Protein AF-A0A4Z0WF21-F1 (afdb_monomer_lite)

Radius of gyration: 21.9 Å; chains: 1; bounding box: 65×38×68 Å

Structure (mmCIF, N/CA/C/O backbone):
data_AF-A0A4Z0WF21-F1
#
_entry.id   AF-A0A4Z0WF21-F1
#
loop_
_atom_site.group_PDB
_atom_site.id
_atom_site.type_symbol
_atom_site.label_atom_id
_atom_site.label_alt_id
_atom_site.label_comp_id
_atom_site.label_asym_id
_atom_site.label_entity_id
_atom_site.label_seq_id
_atom_site.pdbx_PDB_ins_code
_atom_site.Cartn_x
_atom_site.Cartn_y
_atom_site.Cartn_z
_atom_site.occupancy
_atom_site.B_iso_or_equiv
_atom_site.auth_seq_id
_atom_site.auth_comp_id
_atom_site.auth_asym_id
_atom_site.auth_atom_id
_atom_site.pdbx_PDB_model_num
ATOM 1 N N . MET A 1 1 ? -37.082 -22.856 -5.741 1.00 43.66 1 MET A N 1
ATOM 2 C CA . MET A 1 1 ? -37.354 -21.851 -6.793 1.00 43.66 1 MET A CA 1
ATOM 3 C C . MET A 1 1 ? -36.026 -21.236 -7.209 1.00 43.66 1 MET A C 1
ATOM 5 O O . MET A 1 1 ? -35.384 -20.605 -6.383 1.00 43.66 1 MET A O 1
ATOM 9 N N . VAL A 1 2 ? -35.557 -21.502 -8.431 1.00 47.78 2 VAL A N 1
ATOM 10 C CA . VAL A 1 2 ? -34.288 -20.955 -8.943 1.00 47.78 2 VAL A CA 1
ATOM 11 C C . VAL A 1 2 ? -34.526 -19.494 -9.316 1.00 47.78 2 VAL A C 1
ATOM 13 O O . VAL A 1 2 ? -35.277 -19.218 -10.251 1.00 47.78 2 VAL A O 1
ATOM 16 N N . SER A 1 3 ? -33.926 -18.564 -8.570 1.00 45.59 3 SER A N 1
ATOM 17 C CA . SER A 1 3 ? -33.956 -17.138 -8.907 1.00 45.59 3 SER A CA 1
ATOM 18 C C . SER A 1 3 ? -33.365 -16.931 -10.310 1.00 45.59 3 SER A C 1
ATOM 20 O O . SER A 1 3 ? -32.250 -17.373 -10.603 1.00 45.59 3 SER A O 1
ATOM 22 N N . LYS A 1 4 ? -34.148 -16.308 -11.202 1.00 55.00 4 LYS A N 1
ATOM 23 C CA . LYS A 1 4 ? -33.769 -15.944 -12.582 1.00 55.00 4 LYS A CA 1
ATOM 24 C C . LYS A 1 4 ? -32.966 -14.641 -12.648 1.00 55.00 4 LYS A C 1
ATOM 26 O O . LYS A 1 4 ? -32.752 -14.124 -13.737 1.00 55.00 4 LYS A O 1
ATOM 31 N N . ASP A 1 5 ? -32.543 -14.112 -11.508 1.00 61.81 5 ASP A N 1
ATOM 32 C CA . ASP A 1 5 ? -31.884 -12.819 -11.450 1.00 61.81 5 ASP A CA 1
ATOM 33 C C . ASP A 1 5 ? -30.376 -12.981 -11.749 1.00 61.81 5 ASP A C 1
ATOM 35 O O . ASP A 1 5 ? -29.665 -13.639 -10.975 1.00 61.81 5 ASP A O 1
ATOM 39 N N . PRO A 1 6 ? -29.858 -12.461 -12.881 1.00 59.91 6 PRO A N 1
ATOM 40 C CA . PRO A 1 6 ? -28.459 -12.639 -13.283 1.00 59.91 6 PRO A CA 1
ATOM 41 C C . PRO A 1 6 ? -27.477 -12.086 -12.242 1.00 59.91 6 PRO A C 1
ATOM 43 O O . PRO A 1 6 ? -26.400 -12.650 -12.046 1.00 59.91 6 PRO A O 1
ATOM 46 N N . ILE A 1 7 ? -27.891 -11.061 -11.494 1.00 57.03 7 ILE A N 1
ATOM 47 C CA . ILE A 1 7 ? -27.127 -10.479 -10.384 1.00 57.03 7 ILE A CA 1
ATOM 48 C C . ILE A 1 7 ? -26.950 -11.502 -9.252 1.00 57.03 7 ILE A C 1
ATOM 50 O O . ILE A 1 7 ? -25.876 -11.611 -8.661 1.00 57.03 7 ILE A O 1
ATOM 54 N N . HIS A 1 8 ? -27.972 -12.315 -8.982 1.00 57.72 8 HIS A N 1
ATOM 55 C CA . HIS A 1 8 ? -27.940 -13.302 -7.907 1.00 57.72 8 HIS A CA 1
ATOM 56 C C . HIS A 1 8 ? -27.064 -14.517 -8.253 1.00 57.72 8 HIS A C 1
ATOM 58 O O . HIS A 1 8 ? -26.455 -15.104 -7.357 1.00 57.72 8 HIS A O 1
ATOM 64 N N . ARG A 1 9 ? -26.950 -14.871 -9.544 1.00 58.34 9 ARG A N 1
ATOM 65 C CA . ARG A 1 9 ? -25.993 -15.885 -10.027 1.00 58.34 9 ARG A CA 1
ATOM 66 C C . ARG A 1 9 ? -24.558 -15.373 -10.015 1.00 58.34 9 ARG A C 1
ATOM 68 O O . ARG A 1 9 ? -23.673 -16.100 -9.578 1.00 58.34 9 ARG A O 1
ATOM 75 N N . PHE A 1 10 ? -24.342 -14.123 -10.423 1.00 58.06 10 PHE A N 1
ATOM 76 C CA . PHE A 1 10 ? -23.021 -13.500 -10.367 1.00 58.06 10 PHE A CA 1
ATOM 77 C C . PHE A 1 10 ? -22.505 -13.427 -8.924 1.00 58.06 10 PHE A C 1
ATOM 79 O O . PHE A 1 10 ? -21.408 -13.895 -8.632 1.00 58.06 10 PHE A O 1
ATOM 86 N N . LEU A 1 11 ? -23.337 -12.965 -7.984 1.00 55.34 11 LEU A N 1
ATOM 87 C CA . LEU A 1 11 ? -22.993 -12.951 -6.560 1.00 55.34 11 LEU A CA 1
ATOM 88 C C . LEU A 1 11 ? -22.769 -14.358 -5.986 1.00 55.34 11 LEU A C 1
ATOM 90 O O . LEU A 1 11 ? -21.956 -14.510 -5.080 1.00 55.34 11 LEU A O 1
ATOM 94 N N . ALA A 1 12 ? -23.435 -15.393 -6.508 1.00 62.81 12 ALA A N 1
ATOM 95 C CA . ALA A 1 12 ? -23.191 -16.775 -6.095 1.00 62.81 12 ALA A CA 1
ATOM 96 C C . ALA A 1 12 ? -21.829 -17.312 -6.576 1.00 62.81 12 ALA A C 1
ATOM 98 O O . ALA A 1 12 ? -21.227 -18.111 -5.864 1.00 62.81 12 ALA A O 1
ATOM 99 N N . SER A 1 13 ? -21.322 -16.846 -7.726 1.00 70.00 13 SER A N 1
ATOM 100 C CA . SER A 1 13 ? -20.013 -17.243 -8.276 1.00 70.00 13 SER A CA 1
ATOM 101 C C . SER A 1 13 ? -18.805 -16.517 -7.674 1.00 70.00 13 SER A C 1
ATOM 103 O O . SER A 1 13 ? -17.672 -16.932 -7.904 1.00 70.00 13 SER A O 1
ATOM 105 N N . VAL A 1 14 ? -19.017 -15.443 -6.906 1.00 77.69 14 VAL A N 1
ATOM 106 C CA . VAL A 1 14 ? -17.923 -14.712 -6.251 1.00 77.69 14 VAL A CA 1
ATOM 107 C C . VAL A 1 14 ? -17.355 -15.557 -5.097 1.00 77.69 14 VAL A C 1
ATOM 109 O O . VAL A 1 14 ? -18.137 -15.999 -4.248 1.00 77.69 14 VAL A O 1
ATOM 112 N N . PRO A 1 15 ? -16.024 -15.765 -5.011 1.00 84.81 15 PRO A N 1
ATOM 113 C CA . PRO A 1 15 ? -15.420 -16.489 -3.893 1.00 84.81 15 PRO A CA 1
ATOM 114 C C . PRO A 1 15 ? -15.751 -15.846 -2.538 1.00 84.81 15 PRO A C 1
ATOM 116 O O . PRO A 1 15 ? -15.838 -14.621 -2.420 1.00 84.81 15 PRO A O 1
ATOM 119 N N . GLU A 1 16 ? -15.919 -16.668 -1.498 1.00 86.00 16 GLU A N 1
ATOM 120 C CA . GLU A 1 16 ? -16.340 -16.202 -0.165 1.00 86.00 16 GLU A CA 1
ATOM 121 C C . GLU A 1 16 ? -15.397 -15.155 0.448 1.00 86.00 16 GLU A C 1
ATOM 123 O O . GLU A 1 16 ? -15.854 -14.259 1.157 1.00 86.00 16 GLU A O 1
ATOM 128 N N . SER A 1 17 ? -14.105 -15.198 0.114 1.00 84.12 17 SER A N 1
ATOM 129 C CA . SER A 1 17 ? -13.130 -14.187 0.534 1.00 84.12 17 SER A CA 1
ATOM 130 C C . SER A 1 17 ? -13.489 -12.780 0.052 1.00 84.12 17 SER A C 1
ATOM 132 O O . SER A 1 17 ? -13.500 -11.831 0.836 1.00 84.12 17 SER A O 1
ATOM 134 N N . TYR A 1 18 ? -13.888 -12.625 -1.212 1.00 84.19 18 TYR A N 1
ATOM 135 C CA . TYR A 1 18 ? -14.310 -11.324 -1.737 1.00 84.19 18 TYR A CA 1
ATOM 136 C C . TYR A 1 18 ? -15.639 -10.873 -1.136 1.00 84.19 18 TYR A C 1
ATOM 138 O O . TYR A 1 18 ? -15.815 -9.686 -0.868 1.00 84.19 18 TYR A O 1
ATOM 146 N N . LYS A 1 19 ? -16.571 -11.796 -0.862 1.00 87.31 19 LYS A N 1
ATOM 147 C CA . LYS A 1 19 ? -17.821 -11.452 -0.163 1.00 87.31 19 LYS A CA 1
ATOM 148 C C . LYS A 1 19 ? -17.540 -10.905 1.237 1.00 87.31 19 LYS A C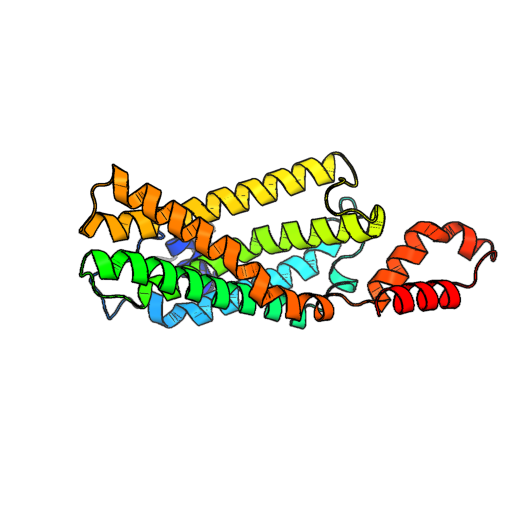 1
ATOM 150 O O . LYS A 1 19 ? -18.151 -9.906 1.624 1.00 87.31 19 LYS A O 1
ATOM 155 N N . ARG A 1 20 ? -16.599 -11.510 1.973 1.00 87.69 20 ARG A N 1
ATOM 156 C CA . ARG A 1 20 ? -16.142 -11.012 3.280 1.00 87.69 20 ARG A CA 1
ATOM 157 C C . ARG A 1 20 ? -15.465 -9.648 3.171 1.00 87.69 20 ARG A C 1
ATOM 159 O O . ARG A 1 20 ? -15.814 -8.755 3.937 1.00 87.69 20 ARG A O 1
ATOM 166 N N . LEU A 1 21 ? -14.601 -9.432 2.177 1.00 87.56 21 LEU A N 1
ATOM 167 C CA . LEU A 1 21 ? -13.983 -8.120 1.934 1.00 87.56 21 LEU A CA 1
ATOM 168 C C . LEU A 1 21 ? -15.011 -7.035 1.585 1.00 87.56 21 LEU A C 1
ATOM 170 O O . LEU A 1 21 ? -14.917 -5.922 2.092 1.00 87.56 21 LEU A O 1
ATOM 174 N N . VAL A 1 22 ? -16.033 -7.347 0.781 1.00 88.88 22 VAL A N 1
ATOM 175 C CA . VAL A 1 22 ? -17.130 -6.409 0.476 1.00 88.88 22 VAL A CA 1
ATOM 176 C C . VAL A 1 22 ? -17.953 -6.098 1.727 1.00 88.88 22 VAL A C 1
ATOM 178 O O . VAL A 1 22 ? -18.333 -4.946 1.946 1.00 88.88 22 VAL A O 1
ATOM 181 N N . ARG A 1 23 ? -18.224 -7.101 2.571 1.00 88.88 23 ARG A N 1
ATOM 182 C CA . ARG A 1 23 ? -18.903 -6.897 3.859 1.00 88.88 23 ARG A CA 1
ATOM 183 C C . ARG A 1 23 ? -18.077 -5.992 4.772 1.00 88.88 23 ARG A C 1
ATOM 185 O O . ARG A 1 23 ? -18.626 -5.039 5.318 1.00 88.88 23 ARG A O 1
ATOM 192 N N . PHE A 1 24 ? -16.774 -6.247 4.867 1.00 89.31 24 PHE A N 1
ATOM 193 C CA . PHE A 1 24 ? -15.834 -5.427 5.623 1.00 89.31 24 PHE A CA 1
ATOM 194 C C . PHE A 1 24 ? -15.779 -3.990 5.093 1.00 89.31 24 PHE A C 1
ATOM 196 O O . PHE A 1 24 ? -15.911 -3.048 5.865 1.00 89.31 24 PHE A O 1
ATOM 203 N N . PHE A 1 25 ? -15.690 -3.807 3.774 1.00 90.94 25 PHE A N 1
ATOM 204 C CA . PHE A 1 25 ? -15.719 -2.486 3.152 1.00 90.94 25 PHE A CA 1
ATOM 205 C C . PHE A 1 25 ? -17.001 -1.716 3.488 1.00 90.94 25 PHE A C 1
ATOM 207 O O . PHE A 1 25 ? -16.949 -0.517 3.735 1.00 90.94 25 PHE A O 1
ATOM 214 N N . ARG A 1 26 ? -18.162 -2.379 3.531 1.00 89.81 26 ARG A N 1
ATOM 215 C CA . ARG A 1 26 ? -19.432 -1.731 3.900 1.00 89.81 26 ARG A CA 1
ATOM 216 C C . ARG A 1 26 ? -19.540 -1.428 5.390 1.00 89.81 26 ARG A C 1
ATOM 218 O O . ARG A 1 26 ? -20.217 -0.474 5.761 1.00 89.81 26 ARG A O 1
ATOM 225 N N . ASN A 1 27 ? -18.928 -2.251 6.232 1.00 88.56 27 ASN A N 1
ATOM 226 C CA . ASN A 1 27 ? -19.044 -2.150 7.677 1.00 88.56 27 ASN A CA 1
ATOM 227 C C . ASN A 1 27 ? -17.723 -2.538 8.371 1.00 88.56 27 ASN A C 1
ATOM 229 O O . ASN A 1 27 ? -17.597 -3.663 8.856 1.00 88.56 27 ASN A O 1
ATOM 233 N N . PRO A 1 28 ? -16.741 -1.622 8.445 1.00 88.06 28 PRO A N 1
ATOM 234 C CA . PRO A 1 28 ? -15.394 -1.948 8.913 1.00 88.06 28 PRO A CA 1
ATOM 235 C C . PRO A 1 28 ? -15.251 -1.924 10.445 1.00 88.06 28 PRO A C 1
ATOM 237 O O . PRO A 1 28 ? -14.139 -1.804 10.950 1.00 88.06 28 PRO A O 1
ATOM 240 N N . TYR A 1 29 ? -16.344 -1.961 11.215 1.00 85.62 29 TYR A N 1
ATOM 241 C CA . TYR A 1 29 ? -16.286 -1.782 12.669 1.00 85.62 29 TYR A CA 1
ATOM 242 C C . TYR A 1 29 ? -15.743 -3.009 13.410 1.00 85.62 29 TYR A C 1
ATOM 244 O O . TYR A 1 29 ? -16.079 -4.146 13.102 1.00 85.62 29 TYR A O 1
ATOM 252 N N . LEU A 1 30 ? -14.973 -2.744 14.468 1.00 79.38 30 LEU A N 1
ATOM 253 C CA . LEU A 1 30 ? -14.494 -3.754 15.409 1.00 79.38 30 LEU A CA 1
ATOM 254 C C . LEU A 1 30 ? -15.647 -4.255 16.292 1.00 79.38 30 LEU A C 1
ATOM 256 O O . LEU A 1 30 ? -16.260 -3.469 17.021 1.00 79.38 30 LEU A O 1
ATOM 260 N N . HIS A 1 31 ? -15.914 -5.560 16.265 1.00 68.69 31 HIS A N 1
ATOM 261 C CA . HIS A 1 31 ? -16.853 -6.206 17.177 1.00 68.69 31 HIS A CA 1
ATOM 262 C C . HIS A 1 31 ? -16.129 -6.590 18.478 1.00 68.69 31 HIS A C 1
ATOM 264 O O . HIS A 1 31 ? -15.296 -7.488 18.514 1.00 68.69 31 HIS A O 1
ATOM 270 N N . LEU A 1 32 ? -16.420 -5.850 19.553 1.00 58.16 32 LEU A N 1
ATOM 271 C CA . LEU A 1 32 ? -15.755 -5.951 20.861 1.00 58.16 32 LEU A CA 1
ATOM 272 C C . LEU A 1 32 ? -16.096 -7.229 21.652 1.00 58.16 32 LEU A C 1
ATOM 274 O O . LEU A 1 32 ? -15.357 -7.583 22.567 1.00 58.16 32 LEU A O 1
ATOM 278 N N . GLU A 1 33 ? -17.207 -7.899 21.333 1.00 50.97 33 GLU A N 1
ATOM 279 C CA . GLU A 1 33 ? -17.817 -8.908 22.215 1.00 50.97 33 GLU A CA 1
ATOM 280 C C . GLU A 1 33 ? -17.656 -10.367 21.771 1.00 50.97 33 GLU A C 1
ATOM 282 O O . GLU A 1 33 ? -17.905 -11.260 22.576 1.00 50.97 33 GLU A O 1
ATOM 287 N N . SER A 1 34 ? -17.196 -10.661 20.552 1.00 45.59 34 SER A N 1
ATOM 288 C CA . SER A 1 34 ? -17.019 -12.052 20.124 1.00 45.59 34 SER A CA 1
ATOM 289 C C . SER A 1 34 ? -15.543 -12.404 19.993 1.00 45.59 34 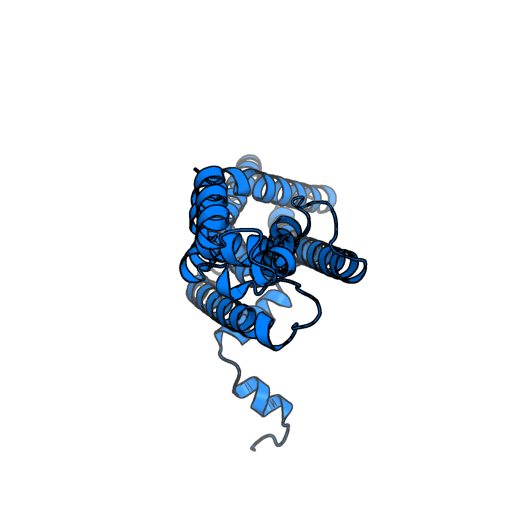SER A C 1
ATOM 291 O O . SER A 1 34 ? -14.915 -12.162 18.966 1.00 45.59 34 SER A O 1
ATOM 293 N N . SER A 1 35 ? -15.006 -13.094 21.001 1.00 44.44 35 SER A N 1
ATOM 294 C CA . SER A 1 35 ? -13.793 -13.913 20.840 1.00 44.44 35 SER A CA 1
ATOM 295 C C . SER A 1 35 ? -13.930 -14.961 19.722 1.00 44.44 35 SER A C 1
ATOM 297 O O . SER A 1 35 ? -12.930 -15.525 19.300 1.00 44.44 35 SER A O 1
ATOM 299 N N . ASN A 1 36 ? -15.160 -15.187 19.242 1.00 49.44 36 ASN A N 1
ATOM 300 C CA . ASN A 1 36 ? -15.533 -16.052 18.129 1.00 49.44 36 ASN A CA 1
ATOM 301 C C . ASN A 1 36 ? -16.060 -15.236 16.934 1.00 49.44 36 ASN A C 1
ATOM 303 O O . ASN A 1 36 ? -17.087 -15.604 16.373 1.00 49.44 36 ASN A O 1
ATOM 307 N N . ASP A 1 37 ? -15.448 -14.100 16.583 1.00 60.09 37 ASP A N 1
ATOM 308 C CA . ASP A 1 37 ? -15.761 -13.472 15.293 1.00 60.09 37 ASP A CA 1
ATOM 309 C C . ASP A 1 37 ? -15.209 -14.387 14.183 1.00 60.09 37 ASP A C 1
ATOM 311 O O . ASP A 1 37 ? -13.984 -14.456 14.021 1.00 60.09 37 ASP A O 1
ATOM 315 N N . PRO A 1 38 ? -16.061 -15.124 13.441 1.00 59.56 38 PRO A N 1
ATOM 316 C CA . PRO A 1 38 ? -15.588 -16.046 12.414 1.00 59.56 38 PRO A CA 1
ATOM 317 C C . PRO A 1 38 ? -14.818 -15.295 11.328 1.00 59.56 38 PRO A C 1
ATOM 319 O O . PRO A 1 38 ? -13.921 -15.857 10.710 1.00 59.56 38 PRO A O 1
ATOM 322 N N . ASP A 1 39 ? -15.092 -14.002 11.127 1.00 64.06 39 ASP A N 1
ATOM 323 C CA . ASP A 1 39 ? -14.396 -13.213 10.123 1.00 64.06 39 ASP A CA 1
ATOM 324 C C . ASP A 1 39 ? -12.936 -12.923 10.537 1.00 64.06 39 ASP A C 1
ATOM 326 O O . ASP A 1 39 ? -12.153 -12.506 9.683 1.00 64.06 39 ASP A O 1
ATOM 330 N N . LEU A 1 40 ? -12.535 -13.121 11.802 1.00 66.50 40 LEU A N 1
ATOM 331 C CA . LEU A 1 40 ? -11.138 -12.996 12.249 1.00 66.50 40 LEU A CA 1
ATOM 332 C C . LEU A 1 40 ? -10.284 -14.206 11.829 1.00 66.50 40 LEU A C 1
ATOM 334 O O . LEU A 1 40 ? -9.103 -14.051 11.529 1.00 66.50 40 LEU A O 1
ATOM 338 N N . GLU A 1 41 ? -10.893 -15.392 11.761 1.00 71.94 41 GLU A N 1
ATOM 339 C CA . GLU A 1 41 ? -10.232 -16.653 11.399 1.00 71.94 41 GLU A CA 1
ATOM 340 C C . GLU A 1 41 ? -9.752 -16.648 9.937 1.00 71.94 41 GLU A C 1
ATOM 342 O O . GLU A 1 41 ? -8.680 -17.159 9.616 1.00 71.94 41 GLU A O 1
ATOM 347 N N . TYR A 1 42 ? -10.499 -15.981 9.052 1.00 82.62 42 TYR A N 1
ATOM 348 C CA . TYR A 1 42 ? -10.211 -15.935 7.615 1.00 82.62 42 TYR A CA 1
ATOM 349 C C . TYR A 1 42 ? -9.420 -14.696 7.166 1.00 82.62 42 TYR A C 1
ATOM 351 O O . TYR A 1 42 ? -9.191 -14.540 5.968 1.00 82.62 42 TYR A O 1
ATOM 359 N N . VAL A 1 43 ? -8.955 -13.834 8.083 1.00 86.00 43 VAL A N 1
ATOM 360 C CA . VAL A 1 43 ? -8.249 -12.575 7.746 1.00 86.00 43 VAL A CA 1
ATOM 361 C C . VAL A 1 43 ? -7.075 -12.811 6.793 1.00 86.00 43 VAL A C 1
ATOM 363 O O . VAL A 1 43 ? -6.931 -12.102 5.799 1.00 86.00 43 VAL A O 1
ATOM 366 N N . LEU A 1 44 ? -6.241 -13.811 7.088 1.00 87.06 44 LEU A N 1
ATOM 367 C CA . LEU A 1 44 ? -5.055 -14.111 6.284 1.00 87.06 44 LEU A CA 1
ATOM 368 C C . LEU A 1 44 ? -5.430 -14.659 4.904 1.00 87.06 44 LEU A C 1
ATOM 370 O O . LEU A 1 44 ? -4.820 -14.281 3.909 1.00 87.06 44 LEU A O 1
ATOM 374 N N . LEU A 1 45 ? -6.459 -15.505 4.831 1.00 88.06 45 LEU A N 1
ATOM 375 C CA . LEU A 1 45 ? -6.952 -16.055 3.567 1.00 88.06 45 LEU A CA 1
ATOM 376 C C . LEU A 1 45 ? -7.559 -14.961 2.682 1.00 88.06 45 LEU A C 1
ATOM 378 O O . LEU A 1 45 ? -7.298 -14.927 1.481 1.00 88.06 45 LEU A O 1
ATOM 382 N N . ASP A 1 46 ? -8.319 -14.042 3.275 1.00 89.25 46 ASP A N 1
ATOM 383 C CA . ASP A 1 46 ? -8.903 -12.900 2.570 1.00 89.25 46 ASP A CA 1
ATOM 384 C C . ASP A 1 46 ? -7.815 -11.954 2.057 1.00 89.25 46 ASP A C 1
ATOM 386 O O . ASP A 1 46 ? -7.881 -11.486 0.921 1.00 89.25 46 ASP A O 1
ATOM 390 N N . TYR A 1 47 ? -6.776 -11.731 2.863 1.00 92.00 47 TYR A N 1
ATOM 391 C CA . TYR A 1 47 ? -5.616 -10.940 2.475 1.00 92.00 47 TYR A CA 1
ATOM 392 C C . TYR A 1 47 ? -4.832 -11.575 1.316 1.00 92.00 47 TYR A C 1
ATOM 394 O O . TYR A 1 47 ? -4.538 -10.897 0.334 1.00 92.00 47 TYR A O 1
ATOM 402 N N . ILE A 1 48 ? -4.550 -12.881 1.377 1.00 91.62 48 ILE A N 1
ATOM 403 C CA . ILE A 1 48 ? -3.868 -13.609 0.293 1.00 91.62 48 ILE A CA 1
ATOM 404 C C . ILE A 1 48 ? -4.703 -13.569 -0.993 1.00 91.62 48 ILE A C 1
ATOM 406 O O . ILE A 1 48 ? -4.160 -13.317 -2.067 1.00 91.62 48 ILE A O 1
ATOM 410 N N . ALA A 1 49 ? -6.023 -13.759 -0.902 1.00 89.50 49 ALA A N 1
ATOM 411 C CA . ALA A 1 49 ? -6.914 -13.661 -2.057 1.00 89.50 49 ALA A CA 1
ATOM 412 C C . ALA A 1 49 ? -6.924 -12.248 -2.671 1.00 89.50 49 ALA A C 1
ATOM 414 O O . ALA A 1 49 ? -6.964 -12.103 -3.896 1.00 89.50 49 ALA A O 1
ATOM 415 N N . ALA A 1 50 ? -6.856 -11.206 -1.836 1.00 92.00 50 ALA A N 1
ATOM 416 C CA . ALA A 1 50 ? -6.736 -9.826 -2.293 1.00 92.00 50 ALA A CA 1
ATOM 417 C C . ALA A 1 50 ? -5.386 -9.558 -2.974 1.00 92.00 50 ALA A C 1
ATOM 419 O O . ALA A 1 50 ? -5.364 -8.963 -4.049 1.00 92.00 50 ALA A O 1
ATOM 420 N N . LEU A 1 51 ? -4.274 -10.045 -2.410 1.00 91.94 51 LEU A N 1
ATOM 421 C CA . LEU A 1 51 ? -2.951 -9.946 -3.032 1.00 91.94 51 LEU A CA 1
ATOM 422 C C . LEU A 1 51 ? -2.885 -10.682 -4.373 1.00 91.94 51 LEU A C 1
ATOM 424 O O . LEU A 1 51 ? -2.350 -10.140 -5.335 1.00 91.94 51 LEU A O 1
ATOM 428 N N . ALA A 1 52 ? -3.460 -11.882 -4.463 1.00 89.56 52 ALA A N 1
ATOM 429 C CA . ALA A 1 52 ? -3.515 -12.640 -5.709 1.00 89.56 52 ALA A CA 1
ATOM 430 C C . ALA A 1 52 ? -4.327 -11.900 -6.785 1.00 89.56 52 ALA A C 1
ATOM 432 O O . ALA A 1 52 ? -3.885 -11.793 -7.929 1.00 89.56 52 ALA A O 1
ATOM 433 N N . ALA A 1 53 ? -5.480 -11.329 -6.413 1.00 89.19 53 ALA A N 1
ATOM 434 C CA . ALA A 1 53 ? -6.262 -10.486 -7.317 1.00 89.19 53 ALA A CA 1
ATOM 435 C C . ALA A 1 53 ? -5.500 -9.232 -7.748 1.00 89.19 53 ALA A C 1
ATOM 437 O O . ALA A 1 53 ? -5.569 -8.858 -8.915 1.00 89.19 53 ALA A O 1
ATOM 438 N N . LEU A 1 54 ? -4.767 -8.597 -6.833 1.00 90.19 54 LEU A N 1
ATOM 439 C CA . LEU A 1 54 ? -3.951 -7.430 -7.144 1.00 90.19 54 LEU A CA 1
ATOM 440 C C . LEU A 1 54 ? -2.817 -7.783 -8.110 1.00 90.19 54 LEU A C 1
ATOM 442 O O . LEU A 1 54 ? -2.638 -7.084 -9.100 1.00 90.19 54 LEU A O 1
ATOM 446 N N . GLY A 1 55 ? -2.096 -8.881 -7.874 1.00 85.81 55 GLY A N 1
ATOM 447 C CA . GLY A 1 55 ? -1.053 -9.361 -8.782 1.00 85.81 55 GLY A CA 1
ATOM 448 C C . GLY A 1 55 ? -1.600 -9.652 -10.181 1.00 85.81 55 GLY A C 1
ATOM 449 O O . GLY A 1 55 ? -1.031 -9.198 -11.172 1.00 85.81 55 GLY A O 1
ATOM 450 N N . ALA A 1 56 ? -2.756 -10.320 -10.266 1.00 85.62 56 ALA A N 1
ATOM 451 C CA . ALA A 1 56 ? -3.445 -10.547 -11.535 1.00 85.62 56 ALA A CA 1
ATOM 452 C C . ALA A 1 56 ? -3.871 -9.229 -12.204 1.00 85.62 56 ALA A C 1
ATOM 454 O O . ALA A 1 56 ? -3.664 -9.054 -13.402 1.00 85.62 56 ALA A O 1
ATOM 455 N N . ALA A 1 57 ? -4.412 -8.278 -11.437 1.00 84.50 57 ALA A N 1
ATOM 456 C CA . ALA A 1 57 ? -4.803 -6.972 -11.950 1.00 84.50 57 ALA A CA 1
ATOM 457 C C . ALA A 1 57 ? -3.596 -6.215 -12.519 1.00 84.50 57 ALA A C 1
ATOM 459 O O . ALA A 1 57 ? -3.666 -5.741 -13.649 1.00 84.50 57 ALA A O 1
ATOM 460 N N . ILE A 1 58 ? -2.470 -6.166 -11.800 1.00 82.56 58 ILE A N 1
ATOM 461 C CA . ILE A 1 58 ? -1.255 -5.491 -12.271 1.00 82.56 58 ILE A CA 1
ATOM 462 C C . ILE A 1 58 ? -0.708 -6.159 -13.533 1.00 82.56 58 ILE A C 1
ATOM 464 O O . ILE A 1 58 ? -0.386 -5.455 -14.485 1.00 82.56 58 ILE A O 1
ATOM 468 N N . ALA A 1 59 ? -0.686 -7.493 -13.595 1.00 76.56 59 ALA A N 1
ATOM 469 C CA . ALA A 1 59 ? -0.294 -8.209 -14.810 1.00 76.56 59 ALA A CA 1
ATOM 470 C C . ALA A 1 59 ? -1.169 -7.830 -16.022 1.00 76.56 59 ALA A C 1
ATOM 472 O O . ALA A 1 59 ? -0.692 -7.814 -17.153 1.00 76.56 59 ALA A O 1
ATOM 473 N N . THR A 1 60 ? -2.436 -7.469 -15.793 1.00 72.50 60 THR A N 1
ATOM 474 C CA . THR A 1 60 ? -3.336 -6.988 -16.851 1.00 72.50 60 THR A CA 1
ATOM 475 C C . THR A 1 60 ? -3.245 -5.481 -17.125 1.00 72.50 60 THR A C 1
ATOM 477 O O . THR A 1 60 ? -3.659 -5.055 -18.202 1.00 72.50 60 THR A O 1
ATOM 480 N N . ILE A 1 61 ? -2.678 -4.657 -16.230 1.00 69.50 61 ILE A N 1
ATOM 481 C CA . ILE A 1 61 ? -2.569 -3.195 -16.423 1.00 69.50 61 ILE A CA 1
ATOM 482 C C . ILE A 1 61 ? -1.814 -2.867 -17.717 1.00 69.50 61 ILE A C 1
ATOM 484 O O . ILE A 1 61 ? -2.290 -2.031 -18.484 1.00 69.50 61 ILE A O 1
ATOM 488 N N . GLY A 1 62 ? -0.726 -3.588 -18.017 1.00 57.41 62 GLY A N 1
ATOM 489 C CA . GLY A 1 62 ? 0.025 -3.424 -19.270 1.00 57.41 62 GLY A CA 1
ATOM 490 C C . GLY A 1 62 ? -0.809 -3.681 -20.536 1.00 57.41 62 GLY A C 1
ATOM 491 O O . GLY A 1 62 ? -0.526 -3.125 -21.590 1.00 57.41 62 GLY A O 1
ATOM 492 N N . THR A 1 63 ? -1.892 -4.461 -20.430 1.00 62.91 63 THR A N 1
ATOM 493 C CA . THR A 1 63 ? -2.792 -4.767 -21.558 1.00 62.91 63 THR A CA 1
ATOM 494 C C . THR A 1 63 ? -3.961 -3.788 -21.705 1.00 62.91 63 THR A C 1
ATOM 496 O O . THR A 1 63 ? -4.453 -3.598 -22.814 1.00 62.91 63 THR A O 1
ATOM 499 N N . PHE A 1 64 ? -4.405 -3.148 -20.615 1.00 56.06 64 PHE A N 1
ATOM 500 C CA . PHE A 1 64 ? -5.579 -2.260 -20.613 1.00 56.06 64 PHE A CA 1
ATOM 501 C C . PHE A 1 64 ? -5.238 -0.763 -20.638 1.00 56.06 64 PHE A C 1
ATOM 503 O O . PHE A 1 64 ? -6.107 0.043 -20.969 1.00 56.06 64 PHE A O 1
ATOM 510 N N . LEU A 1 65 ? -3.997 -0.377 -20.319 1.00 56.12 65 LEU A N 1
ATOM 511 C CA . LEU A 1 65 ? -3.533 1.018 -20.292 1.00 56.12 65 LEU A CA 1
ATOM 512 C C . LEU A 1 65 ? -2.369 1.330 -21.268 1.00 56.12 65 LEU A C 1
ATOM 514 O O . LEU A 1 65 ? -1.483 2.101 -20.897 1.00 56.12 65 LEU A O 1
ATOM 518 N N . PRO A 1 66 ? -2.355 0.836 -22.527 1.00 51.41 66 PRO A N 1
ATOM 519 C CA . PRO A 1 66 ? -1.227 1.036 -23.451 1.00 51.41 66 PRO A CA 1
ATOM 520 C C . PRO A 1 66 ? -1.015 2.490 -23.932 1.00 51.41 66 PRO A C 1
ATOM 522 O O . PRO A 1 66 ? -0.196 2.725 -24.811 1.00 51.41 66 PRO A O 1
ATOM 525 N N . GLY A 1 67 ? -1.744 3.475 -23.394 1.00 55.22 67 GLY A N 1
ATOM 526 C CA . GLY A 1 67 ? -1.598 4.896 -23.741 1.00 55.22 67 GLY A CA 1
ATOM 527 C C . GLY A 1 67 ? -1.438 5.846 -22.551 1.00 55.22 67 GLY A C 1
ATOM 528 O O . GLY A 1 67 ? -1.414 7.054 -22.757 1.00 55.22 67 GLY A O 1
ATOM 529 N N . TYR A 1 68 ? -1.374 5.327 -21.320 1.00 61.78 68 TYR A N 1
ATOM 530 C CA . TYR A 1 68 ? -1.221 6.144 -20.105 1.00 61.78 68 TYR A CA 1
ATOM 531 C C . TYR A 1 68 ? 0.117 5.945 -19.398 1.00 61.78 68 TYR A C 1
ATOM 533 O O . TYR A 1 68 ? 0.540 6.828 -18.656 1.00 61.78 68 TYR A O 1
ATOM 541 N N . LEU A 1 69 ? 0.761 4.797 -19.607 1.00 64.56 69 LEU A N 1
ATOM 542 C CA . LEU A 1 69 ? 2.109 4.523 -19.132 1.00 64.56 69 LEU A CA 1
ATOM 543 C C . LEU A 1 69 ? 3.018 4.445 -20.353 1.00 64.56 69 LEU A C 1
ATOM 545 O O . LEU A 1 69 ? 2.709 3.735 -21.308 1.00 64.56 69 LEU A O 1
ATOM 549 N N . GLU A 1 70 ? 4.112 5.199 -20.322 1.00 68.44 70 GLU A N 1
ATOM 550 C CA . GLU A 1 70 ? 5.128 5.168 -21.383 1.00 68.44 70 GLU A CA 1
ATOM 551 C C . GLU A 1 70 ? 6.043 3.946 -21.239 1.00 68.44 70 GLU A C 1
ATOM 553 O O . GLU A 1 70 ? 6.709 3.537 -22.188 1.00 68.44 70 GLU A O 1
ATOM 558 N N . ILE A 1 71 ? 6.032 3.340 -20.050 1.00 70.06 71 ILE A N 1
ATOM 559 C CA . ILE A 1 71 ? 6.769 2.132 -19.695 1.00 70.06 71 ILE A CA 1
ATOM 560 C C . ILE A 1 71 ? 5.827 0.954 -19.456 1.00 70.06 71 ILE A C 1
ATOM 562 O O . ILE A 1 71 ? 4.691 1.140 -19.021 1.00 70.06 71 ILE A O 1
ATOM 566 N N . ASP A 1 72 ? 6.318 -0.271 -19.671 1.00 74.25 72 ASP A N 1
ATOM 567 C CA . ASP A 1 72 ? 5.617 -1.476 -19.215 1.00 74.25 72 ASP A CA 1
ATOM 568 C C . ASP A 1 72 ? 6.005 -1.779 -17.756 1.00 74.25 72 ASP A C 1
ATOM 570 O O . ASP A 1 72 ? 7.078 -2.353 -17.517 1.00 74.25 72 ASP A O 1
ATOM 574 N N . PRO A 1 73 ? 5.149 -1.443 -16.769 1.00 68.81 73 PRO A N 1
ATOM 575 C CA . PRO A 1 73 ? 5.469 -1.633 -15.360 1.00 68.81 73 PRO A CA 1
ATOM 576 C C . PRO A 1 73 ? 5.605 -3.112 -14.989 1.00 68.81 73 PRO A C 1
ATOM 578 O O . PRO A 1 73 ? 6.295 -3.429 -14.023 1.00 68.81 73 PRO A O 1
ATOM 581 N N . VAL A 1 74 ? 4.979 -4.028 -15.739 1.00 75.44 74 VAL A N 1
ATOM 582 C CA . VAL A 1 74 ? 5.018 -5.466 -15.439 1.00 75.44 74 VAL A CA 1
ATOM 583 C C . VAL A 1 74 ? 6.413 -6.031 -15.677 1.00 75.44 74 VAL A C 1
ATOM 585 O O . VAL A 1 74 ? 6.881 -6.843 -14.888 1.00 75.44 74 VAL A O 1
ATOM 588 N N . SER A 1 75 ? 7.099 -5.569 -16.721 1.00 77.00 75 SER A N 1
ATOM 589 C CA . SER A 1 75 ? 8.468 -6.003 -17.024 1.00 77.00 75 SER A CA 1
ATOM 590 C C . SER A 1 75 ? 9.533 -5.446 -16.067 1.00 77.00 75 SER A C 1
ATOM 592 O O . SER A 1 75 ? 10.579 -6.066 -15.893 1.00 77.00 75 SER A O 1
ATOM 594 N N . ILE A 1 76 ? 9.271 -4.299 -15.429 1.00 82.12 76 ILE A N 1
ATOM 595 C CA . ILE A 1 76 ? 10.184 -3.662 -14.466 1.00 82.12 76 ILE A CA 1
ATOM 596 C C . ILE A 1 76 ? 10.016 -4.253 -13.061 1.00 82.12 76 ILE A C 1
ATOM 598 O O . ILE A 1 76 ? 10.962 -4.287 -12.270 1.00 82.12 76 ILE A O 1
ATOM 602 N N . LEU A 1 77 ? 8.807 -4.703 -12.731 1.00 84.88 77 LEU A N 1
ATOM 603 C CA . LEU A 1 77 ? 8.470 -5.206 -11.409 1.00 84.88 77 LEU A CA 1
ATOM 604 C C . LEU A 1 77 ? 8.750 -6.699 -11.280 1.00 84.88 77 LEU A C 1
ATOM 606 O O . LEU A 1 77 ? 8.124 -7.534 -11.931 1.00 84.88 77 LEU A O 1
ATOM 610 N N . ARG A 1 78 ? 9.589 -7.054 -10.307 1.00 88.06 78 ARG A N 1
ATOM 611 C CA . ARG A 1 78 ? 9.639 -8.422 -9.785 1.00 88.06 78 ARG A CA 1
ATOM 612 C C . ARG A 1 78 ? 8.396 -8.655 -8.935 1.00 88.06 78 ARG A C 1
ATOM 614 O O . ARG A 1 78 ? 8.345 -8.259 -7.771 1.00 88.06 78 ARG A O 1
ATOM 621 N N . MET A 1 79 ? 7.350 -9.210 -9.552 1.00 85.38 79 MET A N 1
ATOM 622 C CA . MET A 1 79 ? 6.010 -9.309 -8.952 1.00 85.38 79 MET A CA 1
ATOM 623 C C . MET A 1 79 ? 5.993 -10.055 -7.618 1.00 85.38 79 MET A C 1
ATOM 625 O O . MET A 1 79 ? 5.286 -9.655 -6.699 1.00 85.38 79 MET A O 1
ATOM 629 N N . ASP A 1 80 ? 6.786 -11.110 -7.486 1.00 86.88 80 ASP A N 1
ATOM 630 C CA . ASP A 1 80 ? 6.979 -11.850 -6.241 1.00 86.88 80 ASP A CA 1
ATOM 631 C C . ASP A 1 80 ? 7.522 -10.946 -5.124 1.00 86.88 80 ASP A C 1
ATOM 633 O O . ASP A 1 80 ? 6.920 -10.849 -4.052 1.00 86.88 80 ASP A O 1
ATOM 637 N N . MET A 1 81 ? 8.599 -10.209 -5.399 1.00 88.12 81 MET A N 1
ATOM 638 C CA . MET A 1 81 ? 9.196 -9.267 -4.451 1.00 88.12 81 MET A CA 1
ATOM 639 C C . MET A 1 81 ? 8.259 -8.098 -4.143 1.00 88.12 81 MET A C 1
ATOM 641 O O . MET A 1 81 ? 8.196 -7.641 -3.002 1.00 88.12 81 MET A O 1
ATOM 645 N N . PHE A 1 82 ? 7.484 -7.637 -5.127 1.00 88.25 82 PHE A N 1
ATOM 646 C CA . PHE A 1 82 ? 6.489 -6.589 -4.927 1.00 88.25 82 PHE A CA 1
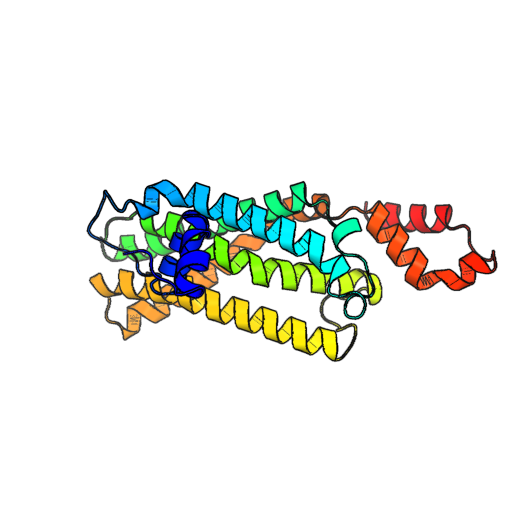ATOM 647 C C . PHE A 1 82 ? 5.371 -7.035 -3.974 1.00 88.25 82 PHE A C 1
ATOM 649 O O . PHE A 1 82 ? 5.026 -6.312 -3.039 1.00 88.25 82 PHE A O 1
ATOM 656 N N . LEU A 1 83 ? 4.842 -8.252 -4.142 1.00 89.81 83 LEU A N 1
ATOM 657 C CA . LEU A 1 83 ? 3.840 -8.813 -3.231 1.00 89.81 83 LEU A CA 1
ATOM 658 C C . LEU A 1 83 ? 4.406 -9.028 -1.818 1.00 89.81 83 LEU A C 1
ATOM 660 O O . LEU A 1 83 ? 3.708 -8.780 -0.828 1.00 89.81 83 LEU A O 1
ATOM 664 N N . VAL A 1 84 ? 5.679 -9.423 -1.702 1.00 89.38 84 VAL A N 1
ATOM 665 C CA . VAL A 1 84 ? 6.382 -9.495 -0.411 1.00 89.38 84 VAL A CA 1
ATOM 666 C C . VAL A 1 84 ? 6.495 -8.107 0.222 1.00 89.38 84 VAL A C 1
ATOM 668 O O . VAL A 1 84 ? 6.163 -7.961 1.396 1.00 89.38 84 VAL A O 1
ATOM 671 N N . LEU A 1 85 ? 6.870 -7.072 -0.536 1.00 89.19 85 LEU A N 1
ATOM 672 C CA . LEU A 1 85 ? 6.932 -5.693 -0.042 1.00 89.19 85 LEU A CA 1
ATOM 673 C C . LEU A 1 85 ? 5.566 -5.213 0.474 1.00 89.19 85 LEU A C 1
ATOM 675 O O . LEU A 1 85 ? 5.486 -4.627 1.555 1.00 89.19 85 LEU A O 1
ATOM 679 N N . LEU A 1 86 ? 4.479 -5.482 -0.258 1.00 90.69 86 LEU A N 1
ATOM 680 C CA . LEU A 1 86 ? 3.118 -5.161 0.190 1.00 90.69 86 LEU A CA 1
ATOM 681 C C . LEU A 1 86 ? 2.745 -5.914 1.476 1.00 90.69 86 LEU A C 1
ATOM 683 O O . LEU A 1 86 ? 2.111 -5.339 2.366 1.00 90.69 86 LEU A O 1
ATOM 687 N N . THR A 1 87 ? 3.188 -7.166 1.609 1.00 91.31 87 THR A N 1
ATOM 688 C CA . THR A 1 87 ? 2.998 -7.981 2.819 1.00 91.31 87 THR A CA 1
ATOM 689 C C . THR A 1 87 ? 3.756 -7.408 4.010 1.00 91.31 87 THR A C 1
ATOM 691 O O . THR A 1 87 ? 3.158 -7.198 5.066 1.00 91.31 87 THR A O 1
ATOM 694 N N . VAL A 1 88 ? 5.038 -7.079 3.841 1.00 89.38 88 VAL A N 1
ATOM 695 C CA . VAL A 1 88 ? 5.864 -6.456 4.886 1.00 89.38 88 VAL A CA 1
ATOM 696 C C . VAL A 1 88 ? 5.254 -5.127 5.324 1.00 89.38 88 VAL A C 1
ATOM 698 O O . VAL A 1 88 ? 5.073 -4.916 6.519 1.00 89.38 88 VAL A O 1
ATOM 701 N N . ASN A 1 89 ? 4.846 -4.274 4.379 1.00 89.12 89 ASN A N 1
ATOM 702 C CA . ASN A 1 89 ? 4.145 -3.021 4.675 1.00 89.12 89 ASN A CA 1
ATOM 703 C C . ASN A 1 89 ? 2.859 -3.248 5.477 1.00 89.12 89 ASN A C 1
ATOM 705 O O . ASN A 1 89 ? 2.590 -2.546 6.448 1.00 89.12 89 ASN A O 1
ATOM 709 N N . THR A 1 90 ? 2.069 -4.251 5.094 1.00 92.50 90 THR A N 1
ATOM 710 C CA . THR A 1 90 ? 0.807 -4.570 5.769 1.00 92.50 90 THR A CA 1
ATOM 711 C C . THR A 1 90 ? 1.039 -5.021 7.209 1.00 92.50 90 THR A C 1
ATOM 713 O O . THR A 1 90 ? 0.360 -4.554 8.129 1.00 92.50 90 THR A O 1
ATOM 716 N N . VAL A 1 91 ? 1.997 -5.926 7.421 1.00 91.75 91 VAL A N 1
ATOM 717 C CA . VAL A 1 91 ? 2.329 -6.448 8.752 1.00 91.75 91 VAL A CA 1
ATOM 718 C C . VAL A 1 91 ? 2.921 -5.344 9.622 1.00 91.75 91 VAL A C 1
ATOM 720 O O . VAL A 1 91 ? 2.433 -5.135 10.731 1.00 91.75 91 VAL A O 1
ATOM 723 N N . SER A 1 92 ? 3.898 -4.591 9.115 1.00 90.56 92 SER A N 1
ATOM 724 C CA . SER A 1 92 ? 4.518 -3.472 9.831 1.00 90.56 92 SER A CA 1
ATOM 725 C C . SER A 1 92 ? 3.492 -2.421 10.234 1.00 90.56 92 SER A C 1
ATOM 727 O O . SER A 1 92 ? 3.403 -2.077 11.413 1.00 90.56 92 SER A O 1
ATOM 729 N N . PHE A 1 93 ? 2.635 -1.987 9.304 1.00 92.31 93 PHE A N 1
ATOM 730 C CA . PHE A 1 93 ? 1.539 -1.076 9.618 1.00 92.31 93 PHE A CA 1
ATOM 731 C C . PHE A 1 93 ? 0.619 -1.636 10.708 1.00 92.31 93 PHE A C 1
ATOM 733 O O . PHE A 1 93 ? 0.277 -0.923 11.648 1.00 92.31 93 PHE A O 1
ATOM 740 N N . SER A 1 94 ? 0.228 -2.909 10.610 1.00 92.62 94 SER A N 1
ATOM 741 C CA . SER A 1 94 ? -0.684 -3.541 11.570 1.00 92.62 94 SER A CA 1
ATOM 742 C C . SER A 1 94 ? -0.072 -3.641 12.970 1.00 92.62 94 SER A C 1
ATOM 744 O O . SER A 1 94 ? -0.769 -3.420 13.962 1.00 92.62 94 SER A O 1
ATOM 746 N N . ILE A 1 95 ? 1.234 -3.918 13.064 1.00 92.12 95 ILE A N 1
ATOM 747 C CA . ILE A 1 95 ? 1.989 -3.894 14.325 1.00 92.12 95 ILE A CA 1
ATOM 748 C C . ILE A 1 95 ? 2.025 -2.470 14.884 1.00 92.12 95 ILE A C 1
ATOM 750 O O . ILE A 1 95 ? 1.690 -2.272 16.051 1.00 92.12 95 ILE A O 1
ATOM 754 N N . CYS A 1 96 ? 2.378 -1.470 14.072 1.00 92.44 96 CYS A N 1
ATOM 755 C CA . CYS A 1 96 ? 2.411 -0.072 14.505 1.00 92.44 96 CYS A CA 1
ATOM 756 C C . CYS A 1 96 ? 1.034 0.413 14.974 1.00 92.44 96 CYS A C 1
ATOM 758 O O . CYS A 1 96 ? 0.939 1.047 16.024 1.00 92.44 96 CYS A O 1
ATOM 760 N N . LEU A 1 97 ? -0.031 0.052 14.256 1.00 92.94 97 LEU A N 1
ATOM 761 C CA . LEU A 1 97 ? -1.415 0.360 14.611 1.00 92.94 97 LEU A CA 1
ATOM 762 C C . LEU A 1 97 ? -1.788 -0.235 15.967 1.00 92.94 97 LEU A C 1
ATOM 764 O O . LEU A 1 97 ? -2.368 0.444 16.820 1.00 92.94 97 LEU A O 1
ATOM 768 N N . TRP A 1 98 ? -1.434 -1.502 16.170 1.00 92.56 98 TRP A N 1
ATOM 769 C CA . TRP A 1 98 ? -1.669 -2.215 17.414 1.00 92.56 98 TRP A CA 1
ATOM 770 C C . TRP A 1 98 ? -0.883 -1.606 18.581 1.00 92.56 98 TRP A C 1
ATOM 772 O O . TRP A 1 98 ? -1.475 -1.342 19.626 1.00 92.56 98 TRP A O 1
ATOM 782 N N . LEU A 1 99 ? 0.403 -1.293 18.394 1.00 92.06 99 LEU A N 1
ATOM 783 C CA . LEU A 1 99 ? 1.259 -0.670 19.409 1.00 92.06 99 LEU A CA 1
ATOM 784 C C . LEU A 1 99 ? 0.812 0.756 19.760 1.00 92.06 99 LEU A C 1
ATOM 786 O O . LEU A 1 99 ? 0.670 1.080 20.938 1.00 92.06 99 LEU A O 1
ATOM 790 N N . ALA A 1 100 ? 0.539 1.602 18.764 1.00 91.88 100 ALA A N 1
ATOM 791 C CA . ALA A 1 100 ? 0.064 2.968 18.986 1.00 91.88 100 ALA A CA 1
ATOM 792 C C . ALA A 1 100 ? -1.282 2.974 19.725 1.00 91.88 100 ALA A C 1
ATOM 794 O O . ALA A 1 100 ? -1.486 3.747 20.664 1.00 91.88 100 ALA A O 1
ATOM 795 N N . SER A 1 101 ? -2.178 2.053 19.360 1.00 90.69 101 SER A N 1
ATOM 796 C CA . SER A 1 101 ? -3.431 1.851 20.088 1.00 90.69 101 SER A CA 1
ATOM 797 C C . SER A 1 101 ? -3.179 1.342 21.508 1.00 90.69 101 SER A C 1
ATOM 799 O O . SER A 1 101 ? -3.813 1.825 22.439 1.00 90.69 101 SER A O 1
ATOM 801 N N . ALA A 1 102 ? -2.233 0.420 21.712 1.00 89.00 102 ALA A N 1
ATOM 802 C CA . ALA A 1 102 ? -1.890 -0.107 23.031 1.00 89.00 102 ALA A CA 1
ATOM 803 C C . ALA A 1 102 ? -1.439 0.982 24.004 1.00 89.00 102 ALA A C 1
ATOM 805 O O . ALA A 1 102 ? -1.890 0.987 25.147 1.00 89.00 102 ALA A O 1
ATOM 806 N N . VAL A 1 103 ? -0.617 1.933 23.550 1.00 89.25 103 VAL A N 1
ATOM 807 C CA . VAL A 1 103 ? -0.170 3.068 24.374 1.00 89.25 103 VAL A CA 1
ATOM 808 C C . VAL A 1 103 ? -1.362 3.896 24.856 1.00 89.25 103 VAL A C 1
ATOM 810 O O . VAL A 1 103 ? -1.466 4.201 26.042 1.00 89.25 103 VAL A O 1
ATOM 813 N N . ILE A 1 104 ? -2.305 4.207 23.966 1.00 87.81 104 ILE A N 1
ATOM 814 C CA . ILE A 1 104 ? -3.515 4.968 24.316 1.00 87.81 104 ILE A CA 1
ATOM 815 C C . ILE A 1 104 ? -4.406 4.167 25.267 1.00 87.81 104 ILE A C 1
ATOM 817 O O . ILE A 1 104 ? -4.902 4.690 26.266 1.00 87.81 104 ILE A O 1
ATOM 821 N N . LEU A 1 105 ? -4.602 2.881 24.978 1.00 85.88 105 LEU A N 1
ATOM 822 C CA . LEU A 1 105 ? -5.467 2.014 25.768 1.00 85.88 105 LEU A CA 1
ATOM 823 C C . LEU A 1 105 ? -4.913 1.760 27.171 1.00 85.88 105 LEU A C 1
ATOM 825 O O . LEU A 1 105 ? -5.704 1.744 28.117 1.00 85.88 105 LEU A O 1
ATOM 829 N N . ALA A 1 106 ? -3.590 1.652 27.322 1.00 84.69 106 ALA A N 1
ATOM 830 C CA . ALA A 1 106 ? -2.919 1.493 28.610 1.00 84.69 106 ALA A CA 1
ATOM 831 C C . ALA A 1 106 ? -3.239 2.652 29.566 1.00 84.69 106 ALA A C 1
ATOM 833 O O . ALA A 1 106 ? -3.536 2.413 30.734 1.00 84.69 106 ALA A O 1
ATOM 834 N N . VAL A 1 107 ? -3.287 3.890 29.059 1.00 81.88 107 VAL A N 1
ATOM 835 C CA . VAL A 1 107 ? -3.666 5.076 29.851 1.00 81.88 107 VAL A CA 1
ATOM 836 C C . VAL A 1 107 ? -5.127 5.006 30.322 1.00 81.88 107 VAL A C 1
ATOM 838 O O . VAL A 1 107 ? -5.461 5.499 31.395 1.00 81.88 107 VAL A O 1
ATOM 841 N N . SER A 1 108 ? -6.008 4.369 29.546 1.00 76.62 108 SER A N 1
ATOM 842 C CA . SER A 1 108 ? -7.440 4.223 29.869 1.00 76.62 108 SER A CA 1
ATOM 843 C C . SER A 1 108 ? -7.817 2.948 30.635 1.00 76.62 108 SER A C 1
ATOM 845 O O . SER A 1 108 ? -8.993 2.759 30.960 1.00 76.62 108 SER A O 1
ATOM 847 N N . GLY A 1 109 ? -6.859 2.050 30.886 1.00 75.19 109 GLY A N 1
ATOM 848 C CA . GLY A 1 109 ? -7.111 0.741 31.498 1.00 75.19 109 GLY A CA 1
ATOM 849 C C . GLY A 1 109 ? -7.941 -0.217 30.630 1.00 75.19 109 GLY A C 1
ATOM 850 O O . GLY A 1 109 ? -8.532 -1.161 31.158 1.00 75.19 109 GLY A O 1
ATOM 851 N N . LEU A 1 110 ? -8.036 0.015 29.314 1.00 73.31 110 LEU A N 1
ATOM 852 C CA . LEU A 1 110 ? -8.686 -0.926 28.401 1.00 73.31 110 LEU A CA 1
ATOM 853 C C . LEU A 1 110 ? -7.739 -2.090 28.102 1.00 73.31 110 LEU A C 1
ATOM 855 O O . LEU A 1 110 ? -6.538 -1.894 27.911 1.00 73.31 110 LEU A O 1
ATOM 859 N N . LYS A 1 111 ? -8.285 -3.301 27.989 1.00 75.88 111 LYS A N 1
ATOM 860 C CA . LYS A 1 111 ? -7.499 -4.440 27.516 1.00 75.88 111 LYS A CA 1
ATOM 861 C C . LYS A 1 111 ? -7.151 -4.247 26.043 1.00 75.88 111 LYS A C 1
ATOM 863 O O . LYS A 1 111 ? -7.932 -3.704 25.263 1.00 75.88 111 LYS A O 1
ATOM 868 N N . LEU A 1 112 ? -5.958 -4.689 25.674 1.00 71.88 112 LEU A N 1
ATOM 869 C CA . LEU A 1 112 ? -5.508 -4.700 24.294 1.00 71.88 112 LEU A CA 1
ATOM 870 C C . LEU A 1 112 ? -6.104 -5.918 23.585 1.00 71.88 112 LEU A C 1
ATOM 872 O O . LEU A 1 112 ? -5.972 -7.040 24.069 1.00 71.88 112 LEU A O 1
ATOM 876 N N . HIS A 1 113 ? -6.751 -5.700 22.441 1.00 79.88 113 HIS A N 1
ATOM 877 C CA . HIS A 1 113 ? -7.358 -6.770 21.652 1.00 79.88 113 HIS A CA 1
ATOM 878 C C . HIS A 1 113 ? -6.585 -6.975 20.347 1.00 79.88 113 HIS A C 1
ATOM 880 O O . HIS A 1 113 ? -6.310 -6.020 19.619 1.00 79.88 113 HIS A O 1
ATOM 886 N N . GLY A 1 114 ? -6.296 -8.237 20.012 1.00 82.62 114 GLY A N 1
ATOM 887 C CA . GLY A 1 114 ? -5.699 -8.612 18.722 1.00 82.62 114 GLY A CA 1
ATOM 888 C C . GLY A 1 114 ? -6.552 -8.196 17.516 1.00 82.62 114 GLY A C 1
ATOM 889 O O . GLY A 1 114 ? -6.032 -8.048 16.417 1.00 82.62 114 GLY A O 1
ATOM 890 N N . ALA A 1 115 ? -7.840 -7.908 17.721 1.00 85.19 115 ALA A N 1
ATOM 891 C CA . ALA A 1 115 ? -8.733 -7.389 16.689 1.00 85.19 115 ALA A CA 1
ATOM 892 C C . ALA A 1 115 ? -8.202 -6.107 16.014 1.00 85.19 115 ALA A C 1
ATOM 894 O O . ALA A 1 115 ? -8.386 -5.944 14.814 1.00 85.19 115 ALA A O 1
ATOM 895 N N . ILE A 1 116 ? -7.478 -5.239 16.738 1.00 88.94 116 ILE A N 1
ATOM 896 C CA . ILE A 1 116 ? -6.854 -4.034 16.154 1.00 88.94 116 ILE A CA 1
ATOM 897 C C . ILE A 1 116 ? -5.750 -4.404 15.154 1.00 88.94 116 ILE A C 1
ATOM 899 O O . ILE A 1 116 ? -5.641 -3.785 14.100 1.00 88.94 116 ILE A O 1
ATOM 903 N N . PHE A 1 117 ? -4.958 -5.436 15.451 1.00 90.94 117 PHE A N 1
ATOM 904 C CA . PHE A 1 117 ? -3.932 -5.931 14.534 1.00 90.94 117 PHE A CA 1
ATOM 905 C C . PHE A 1 117 ? -4.571 -6.509 13.260 1.00 90.94 117 PHE A C 1
ATOM 907 O O . PHE A 1 117 ? -4.215 -6.120 12.150 1.00 90.94 117 PHE A O 1
ATOM 914 N N . TYR A 1 118 ? -5.588 -7.363 13.407 1.00 89.94 118 TYR A N 1
ATOM 915 C CA . TYR A 1 118 ? -6.300 -7.947 12.264 1.00 89.94 118 TYR A CA 1
ATOM 916 C C . TYR A 1 118 ? -7.084 -6.917 11.438 1.00 89.94 118 TYR A C 1
ATOM 918 O O . TYR A 1 118 ? -7.217 -7.084 10.225 1.00 89.94 118 TYR A O 1
ATOM 926 N N . GLN A 1 119 ? -7.558 -5.833 12.062 1.00 91.06 119 GLN A N 1
ATOM 927 C CA . GLN A 1 119 ? -8.140 -4.690 11.357 1.00 91.06 119 GLN A CA 1
ATOM 928 C C . GLN A 1 119 ? -7.136 -4.062 10.390 1.00 91.06 119 GLN A C 1
ATOM 930 O O . GLN A 1 119 ? -7.507 -3.733 9.266 1.00 91.06 119 GLN A O 1
ATOM 935 N N . GLY A 1 120 ? -5.873 -3.923 10.808 1.00 92.44 120 GLY A N 1
ATOM 936 C CA . GLY A 1 120 ? -4.798 -3.423 9.953 1.00 92.44 120 GLY A CA 1
ATOM 937 C C . GLY A 1 120 ? -4.613 -4.290 8.708 1.00 92.44 120 GLY A C 1
ATOM 938 O O . GLY A 1 120 ? -4.629 -3.767 7.593 1.00 92.44 120 GLY A O 1
ATOM 939 N N . ILE A 1 121 ? -4.559 -5.616 8.883 1.00 93.38 121 ILE A N 1
ATOM 940 C CA . ILE A 1 121 ? -4.408 -6.570 7.772 1.00 93.38 121 ILE A CA 1
ATOM 941 C C . ILE A 1 121 ? -5.599 -6.488 6.808 1.00 93.38 121 ILE A C 1
ATOM 943 O O . ILE A 1 121 ? -5.409 -6.357 5.598 1.00 93.38 121 ILE A O 1
ATOM 947 N N . LYS A 1 122 ? -6.835 -6.512 7.325 1.00 91.56 122 LYS A N 1
ATOM 948 C CA . LYS A 1 122 ? -8.052 -6.397 6.501 1.00 91.56 122 LYS A CA 1
ATOM 949 C C . LYS A 1 122 ? -8.140 -5.061 5.766 1.00 91.56 122 LYS A C 1
ATOM 951 O O . LYS A 1 122 ? -8.535 -5.030 4.604 1.00 91.56 122 LYS A O 1
ATOM 956 N N . ALA A 1 123 ? -7.763 -3.960 6.416 1.00 93.19 123 ALA A N 1
ATOM 957 C CA . ALA A 1 123 ? -7.724 -2.650 5.775 1.00 93.19 123 ALA A CA 1
ATOM 958 C C . ALA A 1 123 ? -6.710 -2.628 4.624 1.00 93.19 123 ALA A C 1
ATOM 960 O O . ALA A 1 123 ? -7.031 -2.150 3.536 1.00 93.19 123 ALA A O 1
ATOM 961 N N . TYR A 1 124 ? -5.524 -3.208 4.825 1.00 91.94 124 TYR A N 1
ATOM 962 C CA . TYR A 1 124 ? -4.490 -3.281 3.793 1.00 91.94 124 TYR A CA 1
ATOM 963 C C . TYR A 1 124 ? -4.814 -4.231 2.641 1.00 91.94 124 TYR A C 1
ATOM 965 O O . TYR A 1 124 ? -4.373 -3.973 1.525 1.00 91.94 124 TYR A O 1
ATOM 973 N N . ALA A 1 125 ? -5.667 -5.240 2.843 1.00 91.88 125 ALA A N 1
ATOM 974 C CA . ALA A 1 125 ? -6.215 -6.025 1.732 1.00 91.88 125 ALA A CA 1
ATOM 975 C C . ALA A 1 125 ? -6.891 -5.133 0.668 1.00 91.88 125 ALA A C 1
ATOM 977 O O . ALA A 1 125 ? -6.834 -5.435 -0.520 1.00 91.88 125 ALA A O 1
ATOM 978 N N . LEU A 1 126 ? -7.495 -4.012 1.086 1.00 92.88 126 LEU A N 1
ATOM 979 C CA . LEU A 1 126 ? -8.125 -3.036 0.193 1.00 92.88 126 LEU A CA 1
ATOM 980 C C . LEU A 1 126 ? -7.202 -1.853 -0.138 1.00 92.88 126 LEU A C 1
ATOM 982 O O . LEU A 1 126 ? -7.174 -1.410 -1.284 1.00 92.88 126 LEU A O 1
ATOM 986 N N . LEU A 1 127 ? -6.428 -1.348 0.830 1.00 92.56 127 LEU A N 1
ATOM 987 C CA . LEU A 1 127 ? -5.515 -0.214 0.619 1.00 92.56 127 LEU A CA 1
ATOM 988 C C . LEU A 1 127 ? -4.338 -0.548 -0.303 1.00 92.56 127 LEU A C 1
ATOM 990 O O . LEU A 1 127 ? -3.829 0.352 -0.966 1.00 92.56 127 LEU A O 1
ATOM 994 N N . ASN A 1 128 ? -3.941 -1.818 -0.411 1.00 91.75 128 ASN A N 1
ATOM 995 C CA . ASN A 1 128 ? -2.883 -2.225 -1.334 1.00 91.75 128 ASN A CA 1
ATOM 996 C C . ASN A 1 128 ? -3.219 -1.918 -2.802 1.00 91.75 128 ASN A C 1
ATOM 998 O O . ASN A 1 128 ? -2.301 -1.715 -3.589 1.00 91.75 128 ASN A O 1
ATOM 1002 N N . ILE A 1 129 ? -4.504 -1.818 -3.172 1.00 90.06 129 ILE A N 1
ATOM 1003 C CA . ILE A 1 129 ? -4.919 -1.474 -4.540 1.00 90.06 129 ILE A CA 1
ATOM 1004 C C . ILE A 1 129 ? -4.458 -0.055 -4.923 1.00 90.06 129 ILE A C 1
ATOM 1006 O O . ILE A 1 129 ? -3.636 0.068 -5.832 1.00 90.06 129 ILE A O 1
ATOM 1010 N N . PRO A 1 130 ? -4.918 1.030 -4.264 1.00 89.81 130 PRO A N 1
ATOM 1011 C CA . PRO A 1 130 ? -4.453 2.370 -4.608 1.00 89.81 130 PRO A CA 1
ATOM 1012 C C . PRO A 1 130 ? -2.963 2.576 -4.307 1.00 89.81 130 PRO A C 1
ATOM 1014 O O . PRO A 1 130 ? -2.314 3.316 -5.038 1.00 89.81 130 PRO A O 1
ATOM 1017 N N . VAL A 1 131 ? -2.391 1.900 -3.300 1.00 88.31 131 VAL A N 1
ATOM 1018 C CA . VAL A 1 131 ? -0.940 1.950 -3.031 1.00 88.31 131 VAL A CA 1
ATOM 1019 C C . VAL A 1 131 ? -0.139 1.410 -4.216 1.00 88.31 131 VAL A C 1
ATOM 1021 O O . VAL A 1 131 ? 0.819 2.050 -4.641 1.00 88.31 131 VAL A O 1
ATOM 1024 N N . ALA A 1 132 ? -0.544 0.275 -4.790 1.00 88.56 132 ALA A N 1
ATOM 1025 C CA . ALA A 1 132 ? 0.128 -0.284 -5.957 1.00 88.56 132 ALA A CA 1
ATOM 1026 C C . ALA A 1 132 ? -0.002 0.615 -7.193 1.00 88.56 132 ALA A C 1
ATOM 1028 O O . ALA A 1 132 ? 0.969 0.781 -7.925 1.00 88.56 132 ALA A O 1
ATOM 1029 N N . ILE A 1 133 ? -1.164 1.245 -7.394 1.00 86.38 133 ILE A N 1
ATOM 1030 C CA . ILE A 1 133 ? -1.364 2.214 -8.483 1.00 86.38 133 ILE A CA 1
ATOM 1031 C C . ILE A 1 133 ? -0.402 3.399 -8.332 1.00 86.38 133 ILE A C 1
ATOM 1033 O O . ILE A 1 133 ? 0.292 3.749 -9.283 1.00 86.38 133 ILE A O 1
ATOM 1037 N N . VAL A 1 134 ? -0.316 3.991 -7.135 1.00 87.19 134 VAL A N 1
ATOM 1038 C CA . VAL A 1 134 ? 0.612 5.103 -6.862 1.00 87.19 134 VAL A CA 1
ATOM 1039 C C . VAL A 1 134 ? 2.065 4.672 -7.066 1.00 87.19 134 VAL A C 1
ATOM 1041 O O . VAL A 1 134 ? 2.850 5.431 -7.627 1.00 87.19 134 VAL A O 1
ATOM 1044 N N . PHE A 1 135 ? 2.423 3.451 -6.663 1.00 86.88 135 PHE A N 1
ATOM 1045 C CA . PHE A 1 135 ? 3.770 2.916 -6.858 1.00 86.88 135 PHE A CA 1
ATOM 1046 C C . PHE A 1 135 ? 4.138 2.777 -8.342 1.00 86.88 135 PHE A C 1
ATOM 1048 O O . PHE A 1 135 ? 5.213 3.209 -8.750 1.00 86.88 135 PHE A O 1
ATOM 1055 N N . ILE A 1 136 ? 3.231 2.241 -9.163 1.00 86.00 136 ILE A N 1
ATOM 1056 C CA . ILE A 1 136 ? 3.422 2.119 -10.616 1.00 86.00 136 ILE A CA 1
ATOM 1057 C C . ILE A 1 136 ? 3.591 3.497 -11.266 1.00 86.00 136 ILE A C 1
ATOM 1059 O O . ILE A 1 136 ? 4.482 3.683 -12.094 1.00 86.00 136 ILE A O 1
ATOM 1063 N N . ILE A 1 137 ? 2.780 4.478 -10.862 1.00 84.94 137 ILE A N 1
ATOM 1064 C CA . ILE A 1 137 ? 2.895 5.855 -11.354 1.00 84.94 137 ILE A CA 1
ATOM 1065 C C . ILE A 1 137 ? 4.252 6.463 -10.976 1.00 84.94 137 ILE A C 1
ATOM 1067 O O . ILE A 1 137 ? 4.913 7.066 -11.820 1.00 84.94 137 ILE A O 1
ATOM 1071 N N . ALA A 1 138 ? 4.694 6.283 -9.729 1.00 85.25 138 ALA A N 1
ATOM 1072 C CA . ALA A 1 138 ? 5.988 6.783 -9.278 1.00 85.25 138 ALA A CA 1
ATOM 1073 C C . ALA A 1 138 ? 7.147 6.178 -10.087 1.00 85.25 138 ALA A C 1
ATOM 1075 O O . ALA A 1 138 ? 8.059 6.904 -10.474 1.00 85.25 138 ALA A O 1
ATOM 1076 N N . LEU A 1 139 ? 7.087 4.879 -10.404 1.00 83.06 139 LEU A N 1
ATOM 1077 C CA . LEU A 1 139 ? 8.069 4.235 -11.281 1.00 83.06 139 LEU A CA 1
ATOM 1078 C C . LEU A 1 139 ? 8.065 4.831 -12.690 1.00 83.06 139 LEU A C 1
ATOM 1080 O O . LEU A 1 139 ? 9.132 5.141 -13.209 1.00 83.06 139 LEU A O 1
ATOM 1084 N N . ASN A 1 140 ? 6.889 5.055 -13.283 1.00 84.44 140 ASN A N 1
ATOM 1085 C CA . ASN A 1 140 ? 6.771 5.697 -14.596 1.00 84.44 140 ASN A CA 1
ATOM 1086 C C . ASN A 1 140 ? 7.454 7.070 -14.617 1.00 84.44 140 ASN A C 1
ATOM 1088 O O . ASN A 1 140 ? 8.247 7.349 -15.510 1.00 84.44 140 ASN A O 1
ATOM 1092 N N . ARG A 1 141 ? 7.239 7.892 -13.587 1.00 85.94 141 ARG A N 1
ATOM 1093 C CA . ARG A 1 141 ? 7.878 9.212 -13.482 1.00 85.94 141 ARG A CA 1
ATOM 1094 C C . ARG A 1 141 ? 9.394 9.139 -13.312 1.00 85.94 141 ARG A C 1
ATOM 1096 O O . ARG A 1 141 ? 10.111 9.877 -13.982 1.00 85.94 141 ARG A O 1
ATOM 1103 N N . ILE A 1 142 ? 9.894 8.214 -12.487 1.00 83.00 142 ILE A N 1
ATOM 1104 C CA . ILE A 1 142 ? 11.343 7.999 -12.323 1.00 83.00 142 ILE A CA 1
ATOM 1105 C C . ILE A 1 142 ? 11.988 7.608 -13.653 1.00 83.00 142 ILE A C 1
ATOM 1107 O O . ILE A 1 142 ? 13.045 8.130 -13.986 1.00 83.00 142 ILE A O 1
ATOM 1111 N N . VAL A 1 143 ? 11.375 6.703 -14.418 1.00 79.00 143 VAL A N 1
ATOM 1112 C CA . VAL A 1 143 ? 11.983 6.219 -15.666 1.00 79.00 143 VAL A CA 1
ATOM 1113 C C . VAL A 1 143 ? 11.922 7.275 -16.771 1.00 79.00 143 VAL A C 1
ATOM 1115 O O . VAL A 1 143 ? 12.891 7.447 -17.505 1.00 79.00 143 VAL A O 1
ATOM 1118 N N . VAL A 1 144 ? 10.816 8.009 -16.886 1.00 80.56 144 VAL A N 1
ATOM 1119 C CA . VAL A 1 144 ? 10.628 8.994 -17.963 1.00 80.56 144 VAL A CA 1
ATOM 1120 C C . VAL A 1 144 ? 11.346 10.314 -17.649 1.00 80.56 144 VAL A C 1
ATOM 1122 O O . VAL A 1 144 ? 12.138 10.817 -18.455 1.00 80.56 144 VAL A O 1
ATOM 1125 N N . ILE A 1 145 ? 11.094 10.880 -16.465 1.00 81.62 145 ILE A N 1
ATOM 1126 C CA . ILE A 1 145 ? 11.554 12.223 -16.076 1.00 81.62 145 ILE A CA 1
ATOM 1127 C C . ILE A 1 145 ? 12.813 12.166 -15.207 1.00 81.62 145 ILE A C 1
ATOM 1129 O O . ILE A 1 145 ? 13.675 13.032 -15.335 1.00 81.62 145 ILE A O 1
ATOM 1133 N N . GLY A 1 146 ? 12.949 11.145 -14.359 1.00 75.25 146 GLY A N 1
ATOM 1134 C CA . GLY A 1 146 ? 13.996 11.085 -13.331 1.00 75.25 146 GLY A CA 1
ATOM 1135 C C . GLY A 1 146 ? 13.582 11.701 -11.990 1.00 75.25 146 GLY A C 1
ATOM 1136 O O . GLY A 1 146 ? 14.372 11.683 -11.051 1.00 75.25 146 GLY A O 1
ATOM 1137 N N . ASP A 1 147 ? 12.347 12.201 -11.874 1.00 77.81 147 ASP A N 1
ATOM 1138 C CA . ASP A 1 147 ? 11.789 12.798 -10.656 1.00 77.81 147 ASP A CA 1
ATOM 1139 C C . ASP A 1 147 ? 10.394 12.215 -10.369 1.00 77.81 147 ASP A C 1
ATOM 1141 O O . ASP A 1 147 ? 9.529 12.198 -11.236 1.00 77.81 147 ASP A O 1
ATOM 1145 N N . VAL A 1 148 ? 10.155 11.736 -9.142 1.00 80.38 148 VAL A N 1
ATOM 1146 C CA . VAL A 1 148 ? 8.850 11.196 -8.699 1.00 80.38 148 VAL A CA 1
ATOM 1147 C C . VAL A 1 148 ? 7.760 12.262 -8.563 1.00 80.38 148 VAL A C 1
ATOM 1149 O O . VAL A 1 148 ? 6.563 11.951 -8.601 1.00 80.38 148 VAL A O 1
ATOM 1152 N N . THR A 1 149 ? 8.151 13.513 -8.337 1.00 83.25 149 THR A N 1
ATOM 1153 C CA . THR A 1 149 ? 7.238 14.621 -8.044 1.00 83.25 149 THR A CA 1
ATOM 1154 C C . THR A 1 149 ? 6.708 15.282 -9.308 1.00 83.25 149 THR A C 1
ATOM 1156 O O . THR A 1 149 ? 5.579 15.780 -9.304 1.00 83.25 149 THR A O 1
ATOM 1159 N N . GLU A 1 150 ? 7.470 15.218 -10.397 1.00 84.31 150 GLU A N 1
ATOM 1160 C CA . GLU A 1 150 ? 7.104 15.817 -11.671 1.00 84.31 150 GLU A CA 1
ATOM 1161 C C . GLU A 1 150 ? 6.229 14.851 -12.492 1.00 84.31 150 GLU A C 1
ATOM 1163 O O . GLU A 1 150 ? 6.602 13.695 -12.704 1.00 84.31 150 GLU A O 1
ATOM 1168 N N . PRO A 1 151 ? 5.022 15.266 -12.916 1.00 83.69 151 PRO A N 1
ATOM 1169 C CA . PRO A 1 151 ? 4.153 14.418 -13.716 1.00 83.69 151 PRO A CA 1
ATOM 1170 C C . PRO A 1 151 ? 4.634 14.334 -15.169 1.00 83.69 151 PRO A C 1
ATOM 1172 O O . PRO A 1 151 ? 4.980 15.340 -15.780 1.00 83.69 151 PRO A O 1
ATOM 1175 N N . THR A 1 152 ? 4.529 13.144 -15.759 1.00 82.31 152 THR A N 1
ATOM 1176 C CA . THR A 1 152 ? 4.791 12.889 -17.196 1.00 82.31 152 THR A CA 1
ATOM 1177 C C . THR A 1 152 ? 3.801 13.597 -18.123 1.00 82.31 152 THR A C 1
ATOM 1179 O O . THR A 1 152 ? 4.098 13.877 -19.280 1.00 82.31 152 THR A O 1
ATOM 1182 N N . GLY A 1 153 ? 2.628 13.960 -17.602 1.00 82.31 153 GLY A N 1
ATOM 1183 C CA . GLY A 1 153 ? 1.647 14.787 -18.291 1.00 82.31 153 GLY A CA 1
ATOM 1184 C C . GLY A 1 153 ? 0.396 15.030 -17.450 1.00 82.31 153 GLY A C 1
ATOM 1185 O O . GLY A 1 153 ? 0.263 14.549 -16.323 1.00 82.31 153 GLY A O 1
ATOM 1186 N N . ASN A 1 154 ? -0.574 15.755 -18.015 1.00 82.94 154 ASN A N 1
ATOM 1187 C CA . ASN A 1 154 ? -1.822 16.088 -17.314 1.00 82.94 154 ASN A CA 1
ATOM 1188 C C . ASN A 1 154 ? -2.630 14.843 -16.906 1.00 82.94 154 ASN A C 1
ATOM 1190 O O . ASN A 1 154 ? -3.265 14.841 -15.854 1.00 82.94 154 ASN A O 1
ATOM 1194 N N . GLY A 1 155 ? -2.598 13.784 -17.724 1.00 79.06 155 GLY A N 1
ATOM 1195 C CA . GLY A 1 155 ? -3.253 12.512 -17.411 1.00 79.06 155 GLY A CA 1
ATOM 1196 C C . GLY A 1 155 ? -2.672 11.869 -16.152 1.00 79.06 155 GLY A C 1
ATOM 1197 O O . GLY A 1 155 ? -3.412 11.599 -15.210 1.00 79.06 155 GLY A O 1
ATOM 1198 N N . ASP A 1 156 ? -1.349 11.708 -16.106 1.00 81.38 156 ASP A N 1
ATOM 1199 C CA . ASP A 1 156 ? -0.616 11.206 -14.938 1.00 81.38 156 ASP A CA 1
ATOM 1200 C C . ASP A 1 156 ? -0.955 12.007 -13.669 1.00 81.38 156 ASP A C 1
ATOM 1202 O O . ASP A 1 156 ? -1.350 11.427 -12.656 1.00 81.38 156 ASP A O 1
ATOM 1206 N N . LEU A 1 157 ? -0.922 13.344 -13.733 1.00 84.50 157 LEU A N 1
ATOM 1207 C CA . LEU A 1 157 ? -1.260 14.192 -12.587 1.00 84.50 157 LEU A CA 1
ATOM 1208 C C . LEU A 1 157 ? -2.668 13.909 -12.036 1.00 84.50 157 LEU A C 1
ATOM 1210 O O . LEU A 1 157 ? -2.840 13.766 -10.821 1.00 84.50 157 LEU A O 1
ATOM 1214 N N . VAL A 1 158 ? -3.674 13.812 -12.910 1.00 85.94 158 VAL A N 1
ATOM 1215 C CA . VAL A 1 158 ? -5.064 13.541 -12.509 1.00 85.94 158 VAL A CA 1
ATOM 1216 C C . VAL A 1 158 ? -5.198 12.148 -11.892 1.00 85.94 158 VAL A C 1
ATOM 1218 O O . VAL A 1 158 ? -5.763 12.021 -10.804 1.00 85.94 158 VAL A O 1
ATOM 1221 N N . PHE A 1 159 ? -4.643 11.114 -12.530 1.00 82.06 159 PHE A N 1
ATOM 1222 C CA . PHE A 1 159 ? -4.724 9.739 -12.027 1.00 82.06 159 PHE A CA 1
ATOM 1223 C C . PHE A 1 159 ? -3.987 9.560 -10.697 1.00 82.06 159 PHE A C 1
ATOM 1225 O O . PHE A 1 159 ? -4.541 8.961 -9.773 1.00 82.06 159 PHE A O 1
ATOM 1232 N N . ALA A 1 160 ? -2.790 10.134 -10.557 1.00 85.12 160 ALA A N 1
ATOM 1233 C CA . ALA A 1 160 ? -2.030 10.116 -9.311 1.00 85.12 160 ALA A CA 1
ATOM 1234 C C . ALA A 1 160 ? -2.807 10.792 -8.176 1.00 85.12 160 ALA A C 1
ATOM 1236 O O . ALA A 1 160 ? -2.939 10.239 -7.084 1.00 85.12 160 ALA A O 1
ATOM 1237 N N . THR A 1 161 ? -3.390 11.961 -8.457 1.00 88.19 161 THR A N 1
ATOM 1238 C CA . THR A 1 161 ? -4.197 12.712 -7.492 1.00 88.19 161 THR A CA 1
ATOM 1239 C C . THR A 1 161 ? -5.405 11.890 -7.046 1.00 88.19 161 THR A C 1
ATOM 1241 O O . THR A 1 161 ? -5.619 11.709 -5.847 1.00 88.19 161 THR A O 1
ATOM 1244 N N . MET A 1 162 ? -6.160 11.320 -7.991 1.00 89.06 162 MET A N 1
ATOM 1245 C CA . MET A 1 162 ? -7.304 10.458 -7.681 1.00 89.06 162 MET A CA 1
ATOM 1246 C C . MET A 1 162 ? -6.896 9.253 -6.828 1.00 89.06 162 MET A C 1
ATOM 1248 O O . MET A 1 162 ? -7.549 8.975 -5.823 1.00 89.06 162 MET A O 1
ATOM 1252 N N . ALA A 1 163 ? -5.803 8.570 -7.177 1.00 89.19 163 ALA A N 1
ATOM 1253 C CA . ALA A 1 163 ? -5.323 7.409 -6.435 1.00 89.19 163 ALA A CA 1
ATOM 1254 C C . ALA A 1 163 ? -4.934 7.763 -4.989 1.00 89.19 163 ALA A C 1
ATOM 1256 O O . ALA A 1 163 ? -5.328 7.056 -4.058 1.00 89.19 163 ALA A O 1
ATOM 1257 N N . VAL A 1 164 ? -4.238 8.886 -4.782 1.00 90.25 164 VAL A N 1
ATOM 1258 C CA . VAL A 1 164 ? -3.856 9.375 -3.447 1.00 90.25 164 VAL A CA 1
ATOM 1259 C C . VAL A 1 164 ? -5.084 9.758 -2.619 1.00 90.25 164 VAL A C 1
ATOM 1261 O O . VAL A 1 164 ? -5.199 9.341 -1.465 1.00 90.25 164 VAL A O 1
ATOM 1264 N N . PHE A 1 165 ? -6.044 10.488 -3.196 1.00 94.12 165 PHE A N 1
ATOM 1265 C CA . PHE A 1 165 ? -7.290 10.828 -2.500 1.00 94.12 165 PHE A CA 1
ATOM 1266 C C . PHE A 1 165 ? -8.109 9.584 -2.147 1.00 94.12 165 PHE A C 1
ATOM 1268 O O . PHE A 1 165 ? -8.640 9.497 -1.038 1.00 94.12 165 PHE A O 1
ATOM 1275 N N . CYS A 1 166 ? -8.176 8.595 -3.043 1.00 93.19 166 CYS A N 1
ATOM 1276 C CA . CYS A 1 166 ? -8.805 7.309 -2.759 1.00 93.19 166 CYS A CA 1
ATOM 1277 C C . CYS A 1 166 ? -8.101 6.577 -1.609 1.00 93.19 166 CYS A C 1
ATOM 1279 O O . CYS A 1 166 ? -8.778 6.132 -0.683 1.00 93.19 166 CYS A O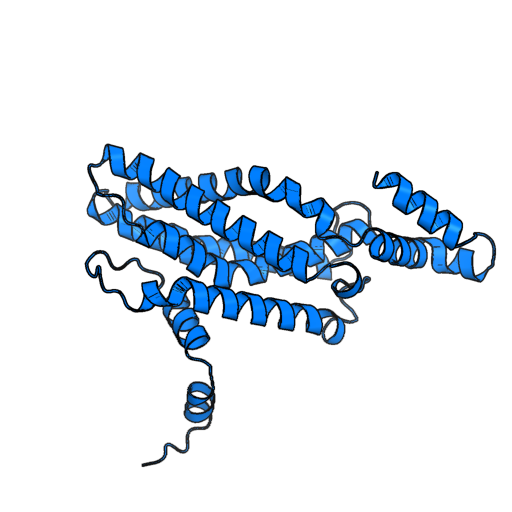 1
ATOM 1281 N N . ALA A 1 167 ? -6.767 6.489 -1.614 1.00 92.75 167 ALA A N 1
ATOM 1282 C CA . ALA A 1 167 ? -6.000 5.875 -0.527 1.00 92.75 167 ALA A CA 1
ATOM 1283 C C . ALA A 1 167 ? -6.254 6.574 0.817 1.00 92.75 167 ALA A C 1
ATOM 1285 O O . ALA A 1 167 ? -6.474 5.911 1.835 1.00 92.75 167 ALA A O 1
ATOM 1286 N N . PHE A 1 168 ? -6.284 7.908 0.820 1.00 94.12 168 PHE A N 1
ATOM 1287 C CA . PHE A 1 168 ? -6.579 8.701 2.008 1.00 94.12 168 PHE A CA 1
ATOM 1288 C C . PHE A 1 168 ? -7.999 8.440 2.528 1.00 94.12 168 PHE A C 1
ATOM 1290 O O . PHE A 1 168 ? -8.176 8.083 3.694 1.00 94.12 168 PHE A O 1
ATOM 1297 N N . ALA A 1 169 ? -9.011 8.540 1.661 1.00 95.38 169 ALA A N 1
ATOM 1298 C CA . ALA A 1 169 ? -10.407 8.305 2.026 1.00 95.38 169 ALA A CA 1
ATOM 1299 C C . ALA A 1 169 ? -10.627 6.883 2.570 1.00 95.38 169 ALA A C 1
ATOM 1301 O O . ALA A 1 169 ? -11.283 6.705 3.599 1.00 95.38 169 ALA A O 1
ATOM 1302 N N . LEU A 1 170 ? -10.024 5.878 1.927 1.00 95.81 170 LEU A N 1
ATOM 1303 C CA . LEU A 1 170 ? -10.064 4.491 2.385 1.00 95.81 170 LEU A CA 1
ATOM 1304 C C . LEU A 1 170 ? -9.364 4.309 3.732 1.00 95.81 170 LEU A C 1
ATOM 1306 O O . LEU A 1 170 ? -9.874 3.582 4.577 1.00 95.81 170 LEU A O 1
ATOM 1310 N N . SER A 1 171 ? -8.242 4.988 3.974 1.00 95.00 171 SER A N 1
ATOM 1311 C CA . SER A 1 171 ? -7.521 4.894 5.250 1.00 95.00 171 SER A CA 1
ATOM 1312 C C . SER A 1 171 ? -8.358 5.450 6.402 1.00 95.00 171 SER A C 1
ATOM 1314 O O . SER A 1 171 ? -8.444 4.845 7.474 1.00 95.00 171 SER A O 1
ATOM 1316 N N . ILE A 1 172 ? -9.050 6.569 6.174 1.00 95.88 172 ILE A N 1
ATOM 1317 C CA . ILE A 1 172 ? -9.983 7.129 7.156 1.00 95.88 172 ILE A CA 1
ATOM 1318 C C . ILE A 1 172 ? -11.158 6.176 7.397 1.00 95.88 172 ILE A C 1
ATOM 1320 O O . ILE A 1 172 ? -11.492 5.887 8.548 1.00 95.88 172 ILE A O 1
ATOM 1324 N N . TRP A 1 173 ? -11.762 5.662 6.326 1.00 95.88 173 TRP A N 1
ATOM 1325 C CA . TRP A 1 173 ? -12.937 4.797 6.402 1.00 95.88 173 TRP A CA 1
ATOM 1326 C C . TRP A 1 173 ? -12.657 3.435 7.047 1.00 95.88 173 TRP A C 1
ATOM 1328 O O . TRP A 1 173 ? -13.404 3.006 7.924 1.00 95.88 173 TRP A O 1
ATOM 1338 N N . LEU A 1 174 ? -11.577 2.767 6.645 1.00 94.94 174 LEU A N 1
ATOM 1339 C CA . LEU A 1 174 ? -11.256 1.398 7.051 1.00 94.94 174 LEU A CA 1
ATOM 1340 C C . LEU A 1 174 ? -10.447 1.324 8.349 1.00 94.94 174 LEU A C 1
ATOM 1342 O O . LEU A 1 174 ? -10.432 0.274 8.988 1.00 94.94 174 LEU A O 1
ATOM 1346 N N . VAL A 1 175 ? -9.779 2.409 8.756 1.00 94.62 175 VAL A N 1
ATOM 1347 C CA . VAL A 1 175 ? -8.917 2.413 9.949 1.00 94.62 175 VAL A CA 1
ATOM 1348 C C . VAL A 1 175 ? -9.359 3.464 10.961 1.00 94.62 175 VAL A C 1
ATOM 1350 O O . VAL A 1 175 ? -9.800 3.102 12.052 1.00 94.62 175 VAL A O 1
ATOM 1353 N N . ALA A 1 176 ? -9.285 4.757 10.629 1.00 94.25 176 ALA A N 1
ATOM 1354 C CA . ALA A 1 176 ? -9.500 5.812 11.628 1.00 94.25 176 ALA A CA 1
ATOM 1355 C C . ALA A 1 176 ? -10.918 5.785 12.226 1.00 94.25 176 ALA A C 1
ATOM 1357 O O . ALA A 1 176 ? -11.081 5.910 13.440 1.00 94.25 176 ALA A O 1
ATOM 1358 N N . ILE A 1 177 ? -11.952 5.584 11.405 1.00 94.44 177 ILE A N 1
ATOM 1359 C CA . ILE A 1 177 ? -13.342 5.524 11.875 1.00 94.44 177 ILE A CA 1
ATOM 1360 C C . ILE A 1 177 ? -13.587 4.297 12.782 1.00 94.44 177 ILE A C 1
ATOM 1362 O O . ILE A 1 177 ? -14.107 4.487 13.887 1.00 94.44 177 ILE A O 1
ATOM 1366 N N . PRO A 1 178 ? -13.210 3.060 12.397 1.00 92.31 178 PRO A N 1
ATOM 1367 C CA . PRO A 1 178 ? -13.317 1.881 13.259 1.00 92.31 178 PRO A CA 1
ATOM 1368 C C . PRO A 1 178 ? -12.567 2.003 14.580 1.00 92.31 178 PRO A C 1
ATOM 1370 O O . PRO A 1 178 ? -13.143 1.720 15.631 1.00 92.31 178 PRO A O 1
ATOM 1373 N N . ILE A 1 179 ? -11.319 2.478 14.545 1.00 92.62 179 ILE A N 1
ATOM 1374 C CA . ILE A 1 179 ? -10.509 2.685 15.750 1.00 92.62 179 ILE A CA 1
ATOM 1375 C C . ILE A 1 179 ? -11.127 3.778 16.625 1.00 92.62 179 ILE A C 1
ATOM 1377 O O . ILE A 1 179 ? -11.256 3.604 17.834 1.00 92.62 179 ILE A O 1
ATOM 1381 N N . GLY A 1 180 ? -11.609 4.872 16.034 1.00 92.38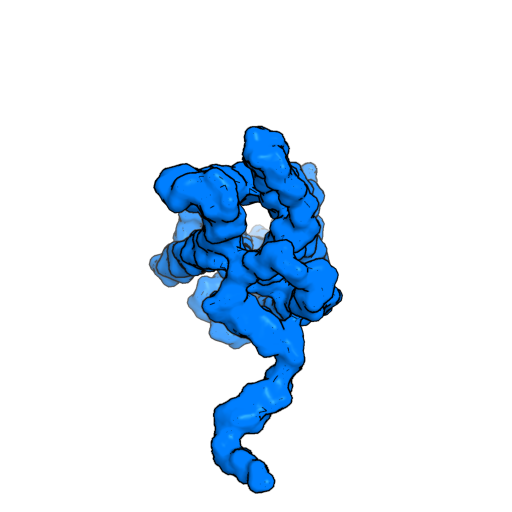 180 GLY A N 1
ATOM 1382 C CA . GLY A 1 180 ? -12.305 5.927 16.768 1.00 92.38 180 GLY A CA 1
ATOM 1383 C C . GLY A 1 180 ? -13.571 5.412 17.447 1.00 92.38 180 GLY A C 1
ATOM 1384 O O . GLY A 1 180 ? -13.791 5.672 18.629 1.00 92.38 180 GLY A O 1
ATOM 1385 N N . LYS A 1 181 ? -14.377 4.607 16.746 1.00 91.56 181 LYS A N 1
ATOM 1386 C CA . LYS A 1 181 ? -15.568 3.965 17.322 1.00 91.56 181 LYS A CA 1
ATOM 1387 C C . LYS A 1 181 ? -15.209 2.994 18.448 1.00 91.56 181 LYS A C 1
ATOM 1389 O O . LYS A 1 181 ? -15.913 2.957 19.450 1.00 91.56 181 LYS A O 1
ATOM 1394 N N . TYR A 1 182 ? -14.109 2.262 18.316 1.00 88.94 182 TYR A N 1
ATOM 1395 C CA . TYR A 1 182 ? -13.591 1.388 19.365 1.00 88.94 182 TYR A CA 1
ATOM 1396 C C . TYR A 1 182 ? -13.170 2.182 20.616 1.00 88.94 182 TYR A C 1
ATOM 1398 O O . TYR A 1 182 ? -13.580 1.862 21.735 1.00 88.94 182 TYR A O 1
ATOM 1406 N N . LEU A 1 183 ? -12.441 3.289 20.434 1.00 89.62 183 LEU A N 1
ATOM 1407 C CA . LEU A 1 183 ? -12.016 4.186 21.515 1.00 89.62 183 LEU A CA 1
ATOM 1408 C C . LEU A 1 183 ? -13.186 4.917 22.194 1.00 89.62 183 LEU A C 1
ATOM 1410 O O . LEU A 1 183 ? -13.081 5.287 23.367 1.00 89.62 183 LEU A O 1
ATOM 1414 N N . ARG A 1 184 ? -14.329 5.085 21.511 1.00 89.88 184 ARG A N 1
ATOM 1415 C CA . ARG A 1 184 ? -15.549 5.666 22.106 1.00 89.88 184 ARG A CA 1
ATOM 1416 C C . ARG A 1 184 ? -16.117 4.866 23.276 1.00 89.88 184 ARG A C 1
ATOM 1418 O O . ARG A 1 184 ? -16.927 5.410 24.020 1.00 89.88 184 ARG A O 1
ATOM 1425 N N . SER A 1 185 ? -15.699 3.616 23.464 1.00 85.31 185 SER A N 1
ATOM 1426 C CA . SER A 1 185 ? -16.039 2.842 24.664 1.00 85.31 185 SER A CA 1
ATOM 1427 C C . SER A 1 185 ? -15.532 3.494 25.962 1.00 85.31 185 SER A C 1
ATOM 1429 O O . SER A 1 185 ? -16.102 3.255 27.026 1.00 85.31 185 SER A O 1
ATOM 1431 N N . LYS A 1 186 ? -14.488 4.336 25.889 1.00 85.44 186 LYS A N 1
ATOM 1432 C CA . LYS A 1 186 ? -13.886 5.024 27.047 1.00 85.44 186 LYS A CA 1
ATOM 1433 C C . LYS A 1 186 ? -13.780 6.533 26.900 1.00 85.44 186 LYS A C 1
ATOM 1435 O O . LYS A 1 186 ? -13.908 7.249 27.889 1.00 85.44 186 LYS A O 1
ATOM 1440 N N . TYR A 1 187 ? -13.553 7.027 25.689 1.00 87.88 187 TYR A N 1
ATOM 1441 C CA . TYR A 1 187 ? -13.372 8.450 25.431 1.00 87.88 187 TYR A CA 1
ATOM 1442 C C . TYR A 1 187 ? -14.630 9.074 24.824 1.00 87.88 187 TYR A C 1
ATOM 1444 O O . TYR A 1 187 ? -15.381 8.439 24.084 1.00 87.88 187 TYR A O 1
ATOM 1452 N N . ARG A 1 188 ? -14.846 10.370 25.080 1.00 91.81 188 ARG A N 1
ATOM 1453 C CA . ARG A 1 188 ? -15.883 11.138 24.372 1.00 91.81 188 ARG A CA 1
ATOM 1454 C C . ARG A 1 188 ? -15.568 11.166 22.875 1.00 91.81 188 ARG A C 1
ATOM 1456 O O . ARG A 1 188 ? -14.403 11.185 22.492 1.00 91.81 188 ARG A O 1
ATOM 1463 N N . ALA A 1 189 ? -16.595 11.245 22.028 1.00 91.00 189 ALA A N 1
ATOM 1464 C CA . ALA A 1 189 ? -16.423 11.249 20.569 1.00 91.00 189 ALA A CA 1
ATOM 1465 C C . ALA A 1 189 ? -15.453 12.342 20.075 1.00 91.00 189 ALA A C 1
ATOM 1467 O O . ALA A 1 189 ? -14.629 12.071 19.207 1.00 91.00 189 ALA A O 1
ATOM 1468 N N . ALA A 1 190 ? -15.496 13.530 20.690 1.00 92.50 190 ALA A N 1
ATOM 1469 C CA . ALA A 1 190 ? -14.601 14.649 20.383 1.00 92.50 190 ALA A CA 1
ATOM 1470 C C . ALA A 1 190 ? -13.113 14.364 20.660 1.00 92.50 190 ALA A C 1
ATOM 1472 O O . ALA A 1 190 ? -12.260 15.077 20.156 1.00 92.50 190 ALA A O 1
ATOM 1473 N N . ILE A 1 191 ? -12.802 13.339 21.455 1.00 91.75 191 ILE A N 1
ATOM 1474 C CA . ILE A 1 191 ? -11.438 12.930 21.812 1.00 91.75 191 ILE A CA 1
ATOM 1475 C C . ILE A 1 191 ? -11.067 11.641 21.062 1.00 91.75 191 ILE A C 1
ATOM 1477 O O . ILE A 1 191 ? -9.981 11.537 20.501 1.00 91.75 191 ILE A O 1
ATOM 1481 N N . ALA A 1 192 ? -11.996 10.685 20.982 1.00 92.50 192 ALA A N 1
ATOM 1482 C CA . ALA A 1 192 ? -11.775 9.366 20.395 1.00 92.50 192 ALA A CA 1
ATOM 1483 C C . ALA A 1 192 ? -11.371 9.407 18.909 1.00 92.50 192 ALA A C 1
ATOM 1485 O O . ALA A 1 192 ? -10.427 8.725 18.516 1.00 92.50 192 ALA A O 1
ATOM 1486 N N . TYR A 1 193 ? -12.063 10.198 18.080 1.00 94.12 193 TYR A N 1
ATOM 1487 C CA . TYR A 1 193 ? -11.763 10.259 16.643 1.00 94.12 193 TYR A CA 1
ATOM 1488 C C . TYR A 1 193 ? -10.457 11.004 16.328 1.00 94.12 193 TYR A C 1
ATOM 1490 O O . TYR A 1 193 ? -9.682 10.477 15.530 1.00 94.12 193 TYR A O 1
ATOM 1498 N N . PRO A 1 194 ? -10.141 12.153 16.963 1.00 95.69 194 PRO A N 1
ATOM 1499 C CA . PRO A 1 194 ? -8.814 12.750 16.824 1.00 95.69 194 PRO A CA 1
ATOM 1500 C C . PRO A 1 194 ? -7.684 11.815 17.265 1.00 95.69 194 PRO A C 1
ATOM 1502 O O . PRO A 1 194 ? -6.692 11.697 16.553 1.00 95.69 194 PRO A O 1
ATOM 1505 N N . LEU A 1 195 ? -7.845 11.083 18.375 1.00 93.62 195 LEU A N 1
ATOM 1506 C CA . LEU A 1 195 ? -6.866 10.072 18.802 1.00 93.62 195 LEU A CA 1
ATOM 1507 C C . LEU A 1 195 ? -6.693 8.959 17.768 1.00 93.62 195 LEU A C 1
ATOM 1509 O O . LEU A 1 195 ? -5.566 8.578 17.473 1.00 93.62 195 LEU A O 1
ATOM 1513 N N . ALA A 1 196 ? -7.781 8.464 17.179 1.00 94.44 196 ALA A N 1
ATOM 1514 C CA . ALA A 1 196 ? -7.700 7.462 16.119 1.00 94.44 196 ALA A CA 1
ATOM 1515 C C . ALA A 1 196 ? -6.977 7.981 14.866 1.00 94.44 196 ALA A C 1
ATOM 1517 O O . ALA A 1 196 ? -6.249 7.230 14.219 1.00 94.44 196 ALA A O 1
ATOM 1518 N N . LEU A 1 197 ? -7.134 9.266 14.541 1.00 95.50 197 LEU A N 1
ATOM 1519 C CA . LEU A 1 197 ? -6.398 9.902 13.452 1.00 95.50 197 LEU A CA 1
ATOM 1520 C C . LEU A 1 197 ? -4.905 10.034 13.783 1.00 95.50 197 LEU A C 1
ATOM 1522 O O . LEU A 1 197 ? -4.074 9.734 12.933 1.00 95.50 197 LEU A O 1
ATOM 1526 N N . VAL A 1 198 ? -4.554 10.391 15.022 1.00 94.12 198 VAL A N 1
ATOM 1527 C CA . VAL A 1 198 ? -3.157 10.395 15.494 1.00 94.12 198 VAL A CA 1
ATOM 1528 C C . VAL A 1 198 ? -2.543 8.996 15.398 1.00 94.12 198 VAL A C 1
ATOM 1530 O O . VAL A 1 198 ? -1.437 8.848 14.885 1.00 94.12 198 VAL A O 1
ATOM 1533 N N . VAL A 1 199 ? -3.275 7.961 15.817 1.00 93.50 199 VAL A N 1
ATOM 1534 C CA . VAL A 1 199 ? -2.858 6.556 15.678 1.00 93.50 199 VAL A CA 1
ATOM 1535 C C . VAL A 1 199 ? -2.597 6.198 14.220 1.00 93.50 199 VAL A C 1
ATOM 1537 O O . VAL A 1 199 ? -1.559 5.609 13.916 1.00 93.50 199 VAL A O 1
ATOM 1540 N N . LEU A 1 200 ? -3.506 6.570 13.314 1.00 94.62 200 LEU A N 1
ATOM 1541 C CA . LEU A 1 200 ? -3.333 6.337 11.884 1.00 94.62 200 LEU A CA 1
ATOM 1542 C C . LEU A 1 200 ? -2.069 7.033 11.363 1.00 94.62 200 LEU A C 1
ATOM 1544 O O . LEU A 1 200 ? -1.251 6.381 10.721 1.00 94.62 200 LEU A O 1
ATOM 1548 N N . VAL A 1 201 ? -1.879 8.319 11.676 1.00 93.56 201 VAL A N 1
ATOM 1549 C CA . VAL A 1 201 ? -0.711 9.100 11.237 1.00 93.56 201 VAL A CA 1
ATOM 1550 C C . VAL A 1 201 ? 0.590 8.474 11.735 1.00 93.56 201 VAL A C 1
ATOM 1552 O O . VAL A 1 201 ? 1.496 8.258 10.938 1.00 93.56 201 VAL A O 1
ATOM 1555 N N . ILE A 1 202 ? 0.679 8.111 13.019 1.00 90.56 202 ILE A N 1
ATOM 1556 C CA . ILE A 1 202 ? 1.867 7.444 13.575 1.00 90.56 202 ILE A CA 1
ATOM 1557 C C . ILE A 1 202 ? 2.136 6.126 12.840 1.00 90.56 202 ILE A C 1
ATOM 1559 O O . ILE A 1 202 ? 3.268 5.853 12.447 1.00 90.56 202 ILE A O 1
ATOM 1563 N N . SER A 1 203 ? 1.092 5.327 12.616 1.00 91.19 203 SER A N 1
ATOM 1564 C CA . SER A 1 203 ? 1.221 4.014 11.974 1.00 91.19 203 SER A CA 1
ATOM 1565 C C . SER A 1 203 ? 1.688 4.119 10.523 1.00 91.19 203 SER A C 1
ATOM 1567 O O . SER A 1 203 ? 2.513 3.320 10.089 1.00 91.19 203 SER A O 1
ATOM 1569 N N . VAL A 1 204 ? 1.202 5.119 9.780 1.00 88.06 204 VAL A N 1
ATOM 1570 C CA . VAL A 1 204 ? 1.640 5.388 8.403 1.00 88.06 204 VAL A CA 1
ATOM 1571 C C . VAL A 1 204 ? 3.065 5.938 8.370 1.00 88.06 204 VAL A C 1
ATOM 1573 O O . VAL A 1 204 ? 3.836 5.523 7.516 1.00 88.06 204 VAL A O 1
ATOM 1576 N N . SER A 1 205 ? 3.446 6.824 9.292 1.00 85.38 205 SER A N 1
ATOM 1577 C CA . SER A 1 205 ? 4.767 7.471 9.279 1.00 85.38 205 SER A CA 1
ATOM 1578 C C . SER A 1 205 ? 5.919 6.547 9.678 1.00 85.38 205 SER A C 1
ATOM 1580 O O . SER A 1 205 ? 7.039 6.738 9.213 1.00 85.38 205 SER A O 1
ATOM 1582 N N . VAL A 1 206 ? 5.676 5.550 10.533 1.00 78.56 206 VAL A N 1
ATOM 1583 C CA . VAL A 1 206 ? 6.722 4.607 10.981 1.00 78.56 206 VAL A CA 1
ATOM 1584 C C . VAL A 1 206 ? 6.954 3.482 9.962 1.00 78.56 206 VAL A C 1
ATOM 1586 O O . VAL A 1 206 ? 8.056 2.944 9.866 1.00 78.56 206 VAL A O 1
ATOM 1589 N N . ASN A 1 207 ? 5.943 3.154 9.155 1.00 74.69 207 ASN A N 1
ATOM 1590 C CA . ASN A 1 207 ? 5.977 2.032 8.216 1.00 74.69 207 ASN A CA 1
ATOM 1591 C C . ASN A 1 207 ? 7.101 2.099 7.138 1.00 74.69 207 ASN A C 1
ATOM 1593 O O . ASN A 1 207 ? 7.781 1.089 6.933 1.00 74.69 207 ASN A O 1
ATOM 1597 N N . PRO A 1 208 ? 7.393 3.251 6.490 1.00 68.44 208 PRO A N 1
ATOM 1598 C CA . PRO A 1 208 ? 8.407 3.347 5.435 1.00 68.44 208 PRO A CA 1
ATOM 1599 C C . PRO A 1 208 ? 9.827 3.014 5.900 1.00 68.44 208 PRO A C 1
ATOM 1601 O O . PRO A 1 208 ? 10.615 2.489 5.117 1.00 68.44 208 PRO A O 1
ATOM 1604 N N . ALA A 1 209 ? 10.150 3.276 7.171 1.00 66.50 209 ALA A N 1
ATOM 1605 C CA . ALA A 1 209 ? 11.476 3.008 7.727 1.00 66.50 209 ALA A CA 1
ATOM 1606 C C . ALA A 1 209 ? 11.803 1.506 7.790 1.00 66.50 209 ALA A C 1
ATOM 1608 O O . ALA A 1 209 ? 12.970 1.131 7.735 1.00 66.50 209 ALA A O 1
ATOM 1609 N N . ILE A 1 210 ? 10.780 0.651 7.886 1.00 63.97 210 ILE A N 1
ATOM 1610 C CA . ILE A 1 210 ? 10.930 -0.809 7.946 1.00 63.97 210 ILE A CA 1
ATOM 1611 C C . ILE A 1 210 ? 10.900 -1.412 6.535 1.00 63.97 210 ILE A C 1
ATOM 1613 O O . ILE A 1 210 ? 11.605 -2.377 6.246 1.00 63.97 210 ILE A O 1
ATOM 1617 N N . ALA A 1 211 ? 10.092 -0.839 5.642 1.00 60.97 211 ALA A N 1
ATOM 1618 C CA . ALA A 1 211 ? 9.884 -1.368 4.299 1.00 60.97 211 ALA A CA 1
ATOM 1619 C C . ALA A 1 211 ? 10.981 -0.977 3.293 1.00 60.97 211 ALA A C 1
ATOM 1621 O O . ALA A 1 211 ? 11.207 -1.721 2.339 1.00 60.97 211 ALA A O 1
ATOM 1622 N N . SER A 1 212 ? 11.687 0.141 3.513 1.00 64.75 212 SER A N 1
ATOM 1623 C CA . SER A 1 212 ? 12.749 0.672 2.636 1.00 64.75 212 SER A CA 1
ATOM 1624 C C . SER A 1 212 ? 13.832 -0.356 2.276 1.00 64.75 212 SER A C 1
ATOM 1626 O O . SER A 1 212 ? 14.290 -0.380 1.136 1.00 64.75 212 SER A O 1
ATOM 1628 N N . GLY A 1 213 ? 14.175 -1.263 3.198 1.00 66.81 213 GLY A N 1
ATOM 1629 C CA . GLY A 1 213 ? 15.182 -2.310 2.984 1.00 66.81 213 GLY A CA 1
ATOM 1630 C C . GLY A 1 213 ? 14.823 -3.355 1.919 1.00 66.81 213 GLY A C 1
ATOM 1631 O O . GLY A 1 213 ? 15.708 -4.058 1.440 1.00 66.81 213 GLY A O 1
ATOM 1632 N N . TYR A 1 214 ? 13.550 -3.450 1.519 1.00 66.81 214 TYR A N 1
ATOM 1633 C CA . TYR A 1 214 ? 13.082 -4.406 0.510 1.00 66.81 214 TYR A CA 1
ATOM 1634 C C . TYR A 1 214 ? 12.848 -3.769 -0.867 1.00 66.81 214 TYR A C 1
ATOM 1636 O O . TYR A 1 214 ? 12.742 -4.496 -1.853 1.00 66.81 214 TYR A O 1
ATOM 1644 N N . PHE A 1 215 ? 12.807 -2.433 -0.967 1.00 69.06 215 PHE A N 1
ATOM 1645 C CA . PHE A 1 215 ? 12.518 -1.732 -2.228 1.00 69.06 215 PHE A CA 1
ATOM 1646 C C . PHE A 1 215 ? 13.554 -2.006 -3.322 1.00 69.06 215 PHE A C 1
ATOM 1648 O O . PHE A 1 215 ? 13.182 -2.142 -4.485 1.00 69.06 215 PHE A O 1
ATOM 1655 N N . SER A 1 216 ? 14.835 -2.139 -2.967 1.00 71.69 216 SER A N 1
ATOM 1656 C CA . SER A 1 216 ? 15.914 -2.386 -3.935 1.00 71.69 216 SER A CA 1
ATOM 1657 C C . SER A 1 216 ? 15.773 -3.717 -4.683 1.00 71.69 216 SER A C 1
ATOM 1659 O O . SER A 1 216 ? 16.299 -3.849 -5.784 1.00 71.69 216 SER A O 1
ATOM 1661 N N . ASN A 1 217 ? 15.038 -4.679 -4.115 1.00 79.44 217 ASN A N 1
ATOM 1662 C CA . ASN A 1 217 ? 14.813 -6.001 -4.704 1.00 79.44 217 ASN A CA 1
ATOM 1663 C C . ASN A 1 217 ? 13.524 -6.089 -5.533 1.00 79.44 217 ASN A C 1
ATOM 1665 O O . ASN A 1 217 ? 13.328 -7.071 -6.245 1.00 79.44 217 ASN A O 1
ATOM 1669 N N . VAL A 1 218 ? 12.641 -5.090 -5.434 1.00 83.44 218 VAL A N 1
ATOM 1670 C CA . VAL A 1 218 ? 11.365 -5.048 -6.169 1.00 83.44 218 VAL A CA 1
ATOM 1671 C C . VAL A 1 218 ? 11.566 -4.652 -7.628 1.00 83.44 218 VAL A C 1
ATOM 1673 O O . VAL A 1 218 ? 10.825 -5.099 -8.502 1.00 83.44 218 VAL A O 1
ATOM 1676 N N . ILE A 1 219 ? 12.564 -3.812 -7.885 1.00 83.62 219 ILE A N 1
ATOM 1677 C CA . ILE A 1 219 ? 12.838 -3.249 -9.201 1.00 83.62 219 ILE A CA 1
ATOM 1678 C C . ILE A 1 219 ? 13.875 -4.118 -9.909 1.00 83.62 219 ILE A C 1
ATOM 1680 O O . ILE A 1 219 ? 14.984 -4.315 -9.405 1.00 83.62 219 ILE A O 1
ATOM 1684 N N . ASP A 1 220 ? 13.547 -4.607 -11.104 1.00 85.19 220 ASP A N 1
ATOM 1685 C CA . ASP A 1 220 ? 14.546 -5.208 -11.975 1.00 85.19 220 ASP A CA 1
ATOM 1686 C C . ASP A 1 220 ? 15.393 -4.110 -12.631 1.00 85.19 220 ASP A C 1
ATOM 1688 O O . ASP A 1 220 ? 14.995 -3.480 -13.612 1.00 85.19 220 ASP A O 1
ATOM 1692 N N . LYS A 1 221 ? 16.580 -3.875 -12.060 1.00 84.06 221 LYS A N 1
ATOM 1693 C CA . LYS A 1 221 ? 17.527 -2.848 -12.523 1.00 84.06 221 LYS A CA 1
ATOM 1694 C C . LYS A 1 221 ? 17.822 -2.960 -14.021 1.00 84.06 221 LYS A C 1
ATOM 1696 O O . LYS A 1 221 ? 17.941 -1.944 -14.699 1.00 84.06 221 LYS A O 1
ATOM 1701 N N . ARG A 1 222 ? 17.926 -4.186 -14.546 1.00 85.25 222 ARG A N 1
ATOM 1702 C CA . ARG A 1 222 ? 18.226 -4.412 -15.960 1.00 85.25 222 ARG A CA 1
ATOM 1703 C C . ARG A 1 222 ? 17.043 -4.002 -16.830 1.00 85.25 222 ARG A C 1
ATOM 1705 O O . ARG A 1 222 ? 17.252 -3.261 -17.784 1.00 85.25 222 ARG A O 1
ATOM 1712 N N . ALA A 1 223 ? 15.828 -4.419 -16.477 1.00 84.62 223 ALA A N 1
ATOM 1713 C CA . ALA A 1 223 ? 14.626 -4.035 -17.218 1.00 84.62 223 ALA A CA 1
ATOM 1714 C C . ALA A 1 223 ? 14.384 -2.515 -17.182 1.00 84.62 223 ALA A C 1
ATOM 1716 O O . ALA A 1 223 ? 14.041 -1.923 -18.204 1.00 84.62 223 ALA A O 1
ATOM 1717 N N . VAL A 1 224 ? 14.641 -1.864 -16.038 1.00 83.69 224 VAL A N 1
ATOM 1718 C CA . VAL A 1 224 ? 14.600 -0.395 -15.931 1.00 83.69 224 VAL A CA 1
ATOM 1719 C C . VAL A 1 224 ? 15.588 0.254 -16.888 1.00 83.69 224 VAL A C 1
ATOM 1721 O O . VAL A 1 224 ? 15.198 1.129 -17.655 1.00 83.69 224 VAL A O 1
ATOM 1724 N N . CYS A 1 225 ? 16.852 -0.172 -16.872 1.00 84.06 225 CYS A N 1
ATOM 1725 C CA . CYS A 1 225 ? 17.876 0.403 -17.738 1.00 84.06 225 CYS A CA 1
ATOM 1726 C C . CYS A 1 225 ? 17.598 0.142 -19.223 1.00 84.06 225 CYS A C 1
ATOM 1728 O O . CYS A 1 225 ? 17.806 1.029 -20.047 1.00 84.06 225 CYS A O 1
ATOM 1730 N N . GLU A 1 226 ? 17.089 -1.039 -19.578 1.00 84.88 226 GLU A N 1
ATOM 1731 C CA . GLU A 1 226 ? 16.684 -1.361 -20.948 1.00 84.88 226 GLU A CA 1
ATOM 1732 C C . GLU A 1 226 ? 15.578 -0.421 -21.442 1.00 84.88 226 GLU A C 1
ATOM 1734 O O . GLU A 1 226 ? 15.685 0.116 -22.548 1.00 84.88 226 GLU A O 1
ATOM 1739 N N . GLN A 1 227 ? 14.561 -0.163 -20.615 1.00 81.44 227 GLN A N 1
ATOM 1740 C CA . GLN A 1 227 ? 13.485 0.760 -20.967 1.00 81.44 227 GLN A CA 1
ATOM 1741 C C . GLN A 1 227 ? 13.943 2.218 -20.983 1.00 81.44 227 GLN A C 1
ATOM 1743 O O . GLN A 1 227 ? 13.685 2.915 -21.963 1.00 81.44 227 GLN A O 1
ATOM 1748 N N . TYR A 1 228 ? 14.697 2.657 -19.974 1.00 82.25 228 TYR A N 1
ATOM 1749 C CA . TYR A 1 228 ? 15.261 4.005 -19.901 1.00 82.25 228 TYR A CA 1
ATOM 1750 C C . TYR A 1 228 ? 16.108 4.336 -21.137 1.00 82.25 228 TYR A C 1
ATOM 1752 O O . TYR A 1 228 ? 15.884 5.348 -21.800 1.00 82.25 228 TYR A O 1
ATOM 1760 N N . VAL A 1 229 ? 17.044 3.450 -21.496 1.00 83.25 229 VAL A N 1
ATOM 1761 C CA . VAL A 1 229 ? 17.919 3.625 -22.664 1.00 83.25 229 VAL A CA 1
ATOM 1762 C C . VAL A 1 229 ? 17.109 3.601 -23.959 1.00 83.25 229 VAL A C 1
ATOM 1764 O O . VAL A 1 229 ? 17.359 4.416 -24.845 1.00 83.25 229 VAL A O 1
ATOM 1767 N N . SER A 1 230 ? 16.115 2.713 -24.074 1.00 81.25 230 SER A N 1
ATOM 1768 C CA . SER A 1 230 ? 15.249 2.669 -25.259 1.00 81.25 230 SER A CA 1
ATOM 1769 C C . SER A 1 230 ? 14.417 3.941 -25.436 1.00 81.25 230 SER A C 1
ATOM 1771 O O . SER A 1 230 ? 14.220 4.381 -26.566 1.00 81.25 230 SER A O 1
ATOM 1773 N N . PHE A 1 231 ? 13.988 4.555 -24.333 1.00 77.56 231 PHE A N 1
ATOM 1774 C CA . PHE A 1 231 ? 13.187 5.770 -24.341 1.00 77.56 231 PHE A CA 1
ATOM 1775 C C . PHE A 1 231 ? 14.035 7.020 -24.616 1.00 77.56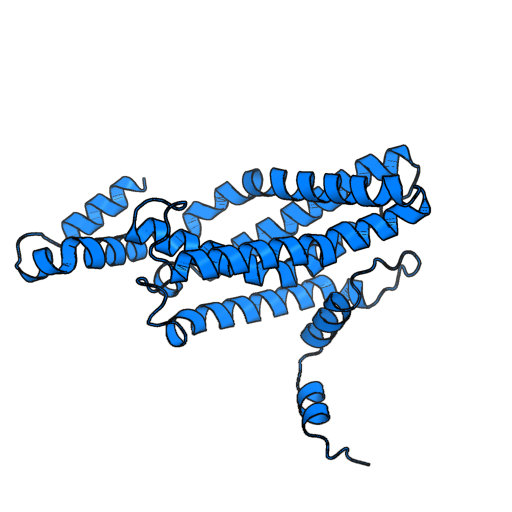 231 PHE A C 1
ATOM 1777 O O . PHE A 1 231 ? 13.679 7.835 -25.461 1.00 77.56 231 PHE A O 1
ATOM 1784 N N . ARG A 1 232 ? 15.186 7.166 -23.944 1.00 79.56 232 ARG A N 1
ATOM 1785 C CA . ARG A 1 232 ? 16.045 8.360 -24.047 1.00 79.56 232 ARG A CA 1
ATOM 1786 C C . ARG A 1 232 ? 16.964 8.373 -25.266 1.00 79.56 232 ARG A C 1
ATOM 1788 O O . ARG A 1 232 ? 17.212 9.444 -25.804 1.00 79.56 232 ARG A O 1
ATOM 1795 N N . HIS A 1 233 ? 17.457 7.210 -25.689 1.00 79.69 233 HIS A N 1
ATOM 1796 C CA . HIS A 1 233 ? 18.498 7.081 -26.717 1.00 79.69 233 HIS A CA 1
ATOM 1797 C C . HIS A 1 233 ? 18.069 6.194 -27.895 1.00 79.69 233 HIS A C 1
ATOM 1799 O O . HIS A 1 233 ? 18.899 5.802 -28.713 1.00 79.69 233 HIS A O 1
ATOM 1805 N N . GLY A 1 234 ? 16.783 5.840 -28.001 1.00 76.38 234 GLY A N 1
ATOM 1806 C CA . GLY A 1 234 ? 16.291 4.882 -28.997 1.00 76.38 234 GLY A CA 1
ATOM 1807 C C . GLY A 1 234 ? 16.629 5.253 -30.445 1.00 76.38 234 GLY A C 1
ATOM 1808 O O . GLY A 1 234 ? 17.072 4.392 -31.205 1.00 76.38 234 GLY A O 1
ATOM 1809 N N . THR A 1 235 ? 16.481 6.526 -30.814 1.00 74.62 235 THR A N 1
ATOM 1810 C CA . THR A 1 235 ? 16.820 7.041 -32.153 1.00 74.62 235 THR A CA 1
ATOM 1811 C C . THR A 1 235 ? 18.326 7.010 -32.409 1.00 74.62 235 THR A C 1
ATOM 1813 O O . THR A 1 235 ? 18.771 6.511 -33.435 1.00 74.62 235 THR A O 1
ATOM 1816 N N . GLU A 1 236 ? 19.125 7.440 -31.436 1.00 76.81 236 GLU A N 1
ATOM 1817 C CA . GLU A 1 236 ? 20.588 7.496 -31.529 1.00 76.81 236 GLU A CA 1
ATOM 1818 C C . GLU A 1 236 ? 21.221 6.093 -31.596 1.00 76.81 236 GLU A C 1
ATOM 1820 O O . GLU A 1 236 ? 22.244 5.883 -32.250 1.00 76.81 236 GLU A O 1
ATOM 1825 N N . ILE A 1 237 ? 20.590 5.104 -30.956 1.00 76.44 237 ILE A N 1
ATOM 1826 C CA . ILE A 1 237 ? 20.960 3.687 -31.052 1.00 76.44 237 ILE A CA 1
ATOM 1827 C C . ILE A 1 237 ? 20.608 3.124 -32.433 1.00 76.44 237 ILE A C 1
ATOM 1829 O O . ILE A 1 237 ? 21.413 2.393 -33.008 1.00 76.44 237 ILE A O 1
ATOM 1833 N N . GLN A 1 238 ? 19.432 3.454 -32.983 1.00 73.25 238 GLN A N 1
ATOM 1834 C CA . GLN A 1 238 ? 19.046 3.033 -34.339 1.00 73.25 238 GLN A CA 1
ATOM 1835 C C . GLN A 1 238 ? 19.965 3.630 -35.412 1.00 73.25 238 GLN A C 1
ATOM 1837 O O . GLN A 1 238 ? 20.265 2.967 -36.403 1.00 73.25 238 GLN A O 1
ATOM 1842 N N . GLU A 1 239 ? 20.457 4.844 -35.182 1.00 76.56 239 GLU A N 1
ATOM 1843 C CA . GLU A 1 239 ? 21.437 5.527 -36.030 1.00 76.56 239 GLU A CA 1
ATOM 1844 C C . GLU A 1 239 ? 22.881 5.038 -35.804 1.00 76.56 239 GLU A C 1
ATOM 1846 O O . GLU A 1 239 ? 23.803 5.475 -36.492 1.00 76.56 239 GLU A O 1
ATOM 1851 N N . GLY A 1 240 ? 23.098 4.105 -34.868 1.00 76.06 240 GLY A N 1
ATOM 1852 C CA . GLY A 1 240 ? 24.402 3.501 -34.591 1.00 76.06 240 GLY A CA 1
ATOM 1853 C C . GLY A 1 240 ? 25.388 4.417 -33.860 1.00 76.06 240 GLY A C 1
ATOM 1854 O O . GLY A 1 240 ? 26.573 4.091 -33.792 1.00 76.06 240 GLY A O 1
ATOM 1855 N N . MET A 1 241 ? 24.927 5.543 -33.303 1.00 75.38 241 MET A N 1
ATOM 1856 C CA . MET A 1 241 ? 25.777 6.496 -32.576 1.00 75.38 241 MET A CA 1
ATOM 1857 C C . MET A 1 241 ? 26.220 5.964 -31.209 1.00 75.38 241 MET A C 1
ATOM 1859 O O . MET A 1 241 ? 27.314 6.291 -30.747 1.00 75.38 241 MET A O 1
ATOM 1863 N N . TYR A 1 242 ? 25.409 5.108 -30.581 1.00 77.94 242 TYR A N 1
ATOM 1864 C CA . TYR A 1 242 ? 25.708 4.521 -29.276 1.00 77.94 242 TYR A CA 1
ATOM 1865 C C . TYR A 1 242 ? 25.547 3.001 -29.257 1.00 77.94 242 TYR A C 1
ATOM 1867 O O . TYR A 1 242 ? 24.632 2.434 -29.852 1.00 77.94 242 TYR A O 1
ATOM 1875 N N . ASN A 1 243 ? 26.420 2.332 -28.498 1.00 83.12 243 ASN A N 1
ATOM 1876 C CA . ASN A 1 243 ? 26.270 0.913 -28.197 1.00 83.12 243 ASN A CA 1
ATOM 1877 C C . ASN A 1 243 ? 25.274 0.732 -27.040 1.00 83.12 243 ASN A C 1
ATOM 1879 O O . ASN A 1 243 ? 25.556 1.116 -25.901 1.00 83.12 243 ASN A O 1
ATOM 1883 N N . LYS A 1 244 ? 24.130 0.110 -27.342 1.00 81.88 244 LYS A N 1
ATOM 1884 C CA . LYS A 1 244 ? 23.044 -0.167 -26.392 1.00 81.88 244 LYS A CA 1
ATOM 1885 C C . LYS A 1 244 ? 23.526 -0.900 -25.133 1.00 81.88 244 LYS A C 1
ATOM 1887 O O . LYS A 1 244 ? 23.167 -0.495 -24.031 1.00 81.88 244 LYS A O 1
ATOM 1892 N N . ASP A 1 245 ? 24.365 -1.923 -25.280 1.00 84.94 245 ASP A N 1
ATOM 1893 C CA . ASP A 1 245 ? 24.836 -2.735 -24.150 1.00 84.94 245 ASP A CA 1
ATOM 1894 C C . ASP A 1 245 ? 25.780 -1.943 -23.233 1.00 84.94 245 ASP A C 1
ATOM 1896 O O . ASP A 1 245 ? 25.777 -2.130 -22.016 1.00 84.94 245 ASP A O 1
ATOM 1900 N N . CYS A 1 246 ? 26.541 -1.001 -23.801 1.00 85.19 246 CYS A N 1
ATOM 1901 C CA . CYS A 1 246 ? 27.409 -0.104 -23.039 1.00 85.19 246 CYS A CA 1
ATOM 1902 C C . CYS A 1 246 ? 26.591 0.869 -22.174 1.00 85.19 246 CYS A C 1
ATOM 1904 O O . CYS A 1 246 ? 26.861 1.005 -20.982 1.00 85.19 246 CYS A O 1
ATOM 1906 N N . LEU A 1 247 ? 25.554 1.493 -22.746 1.00 83.94 247 LEU A N 1
ATOM 1907 C CA . LEU A 1 247 ? 24.670 2.411 -22.016 1.00 83.94 247 LEU A CA 1
ATOM 1908 C C . LEU A 1 247 ? 23.869 1.695 -20.920 1.00 83.94 247 LEU A C 1
ATOM 1910 O O . LEU A 1 247 ? 23.730 2.221 -19.817 1.00 83.94 247 LEU A O 1
ATOM 1914 N N . ILE A 1 248 ? 23.391 0.474 -21.188 1.00 85.31 248 ILE A N 1
ATOM 1915 C CA . ILE A 1 248 ? 22.732 -0.354 -20.167 1.00 85.31 248 ILE A CA 1
ATOM 1916 C C . ILE A 1 248 ? 23.715 -0.687 -19.040 1.00 85.31 248 ILE A C 1
ATOM 1918 O O . ILE A 1 248 ? 23.366 -0.540 -17.871 1.00 85.31 248 ILE A O 1
ATOM 1922 N N . GLY A 1 249 ? 24.948 -1.086 -19.368 1.00 82.88 249 GLY A N 1
ATOM 1923 C CA . GLY A 1 249 ? 25.982 -1.381 -18.375 1.00 82.88 249 GLY A CA 1
ATOM 1924 C C . GLY A 1 249 ? 26.318 -0.180 -17.485 1.00 82.88 249 GLY A C 1
ATOM 1925 O O . GLY A 1 249 ? 26.401 -0.326 -16.268 1.00 82.88 249 GLY A O 1
ATOM 1926 N N . GLN A 1 250 ? 26.440 1.015 -18.070 1.00 85.69 250 GLN A N 1
ATOM 1927 C CA . GLN A 1 250 ? 26.651 2.259 -17.320 1.00 85.69 250 GLN A CA 1
ATOM 1928 C C . GLN A 1 250 ? 25.464 2.601 -16.415 1.00 85.69 250 GLN A C 1
ATOM 1930 O O . GLN A 1 250 ? 25.662 2.986 -15.266 1.00 85.69 250 GLN A O 1
ATOM 1935 N N . CYS A 1 251 ? 24.237 2.421 -16.910 1.00 83.56 251 CYS A N 1
ATOM 1936 C CA . CYS A 1 251 ? 23.029 2.624 -16.119 1.00 83.56 251 CYS A CA 1
ATOM 1937 C C . CYS A 1 251 ? 22.979 1.674 -14.915 1.00 83.56 251 CYS A C 1
ATOM 1939 O O . CYS A 1 251 ? 22.764 2.128 -13.796 1.00 83.56 251 CYS A O 1
ATOM 1941 N N . ILE A 1 252 ? 23.251 0.378 -15.108 1.00 85.00 252 ILE A N 1
ATOM 1942 C CA . ILE A 1 252 ? 23.257 -0.608 -14.015 1.00 85.00 252 ILE A CA 1
ATOM 1943 C C . ILE A 1 252 ? 24.322 -0.259 -12.967 1.00 85.00 252 ILE A C 1
ATOM 1945 O O . ILE A 1 252 ? 24.030 -0.328 -11.776 1.00 85.00 252 ILE A O 1
ATOM 1949 N N . ALA A 1 253 ? 25.516 0.161 -13.394 1.00 81.81 253 ALA A N 1
ATOM 1950 C CA . ALA A 1 253 ? 26.594 0.557 -12.487 1.00 81.81 253 ALA A CA 1
ATOM 1951 C C . ALA A 1 253 ? 26.245 1.791 -11.633 1.00 81.81 253 ALA A C 1
ATOM 1953 O O . ALA A 1 253 ? 26.765 1.935 -10.535 1.00 81.81 253 ALA A O 1
ATOM 1954 N N . ALA A 1 254 ? 25.347 2.666 -12.099 1.00 77.69 254 ALA A N 1
ATOM 1955 C CA . ALA A 1 254 ? 24.862 3.805 -11.316 1.00 77.69 254 ALA A CA 1
ATOM 1956 C C . ALA A 1 254 ? 23.828 3.418 -10.233 1.00 77.69 254 ALA A C 1
ATOM 1958 O O . ALA A 1 254 ? 23.495 4.243 -9.385 1.00 77.69 254 ALA A O 1
ATOM 1959 N N . PHE A 1 255 ? 23.309 2.183 -10.259 1.00 70.25 255 PHE A N 1
ATOM 1960 C CA . PHE A 1 255 ? 22.416 1.627 -9.233 1.00 70.25 255 PHE A CA 1
ATOM 1961 C C . PHE A 1 255 ? 23.159 0.857 -8.122 1.00 70.25 255 PHE A C 1
ATOM 1963 O O . PHE A 1 255 ? 22.490 0.276 -7.254 1.00 70.25 255 PHE A O 1
ATOM 1970 N N . GLU A 1 256 ? 24.487 0.750 -8.185 1.00 61.50 256 GLU A N 1
ATOM 1971 C CA . GLU A 1 256 ? 25.356 0.124 -7.170 1.00 61.50 256 GLU A CA 1
ATOM 1972 C C . GLU A 1 256 ? 26.034 1.180 -6.291 1.00 61.50 256 GLU A C 1
ATOM 1974 O O . GLU A 1 256 ? 26.096 0.933 -5.065 1.00 61.50 256 GLU A O 1
#

Secondary structure (DSSP, 8-state):
-----HHHHHHHHS-HHHHHHHHHHH-----SS-TT-HHHHTHHHHHHHHHHHHHHHHHHHHHH-TTT-SS-HHHHB-HHHHHHHHHHHHHHHHHHHHHHHHHHHHHHTPPP-THHHHHHHHHHHHHHHHHHHHHHHHHHHHHHTS-SSS-SSHHHHHHHHHHHHHHHHHHIIIIIHHHHHHHTTTS-HHHHHHHHHHHHHHHHHHHHHHHHHHHHHHB-HHHHHHHHHHHHHHHHHHTTSS-HHHHHHHHHHTT-

Sequence (256 aa):
MVSKDPIHRFLASVPESYKRLVRFFRNPYLHLESSNDPDLEYVLLDYIAALAALGAAIATIGTFLPGYLEIDPVSILRMDMFLVLLTVNTVSFSICLWLASAVILAVSGLKLHGAIFYQGIKAYALLNIPVAIVFIIALNRIVVIGDVTEPTGNGDLVFATMAVFCAFALSIWLVAIPIGKYLRSKYRAAIAYPLALVVLVISVSVNPAIASGYFSNVIDKRAVCEQYVSFRHGTEIQEGMYNKDCLIGQCIAAFE

pLDDT: mean 81.74, std 11.79, range [43.66, 95.88]

Foldseek 3Di:
DDDPDVVVVVVVPDDVLVVLLVVCLVPVADDPPDPPPVSLVCLVVSLVVLLVVLLVVLVCCVVPCVPLFLDNLVLFFPSVLVSVLLVLLLQLLLVLLQVLLVVVCVVQVHDRDCSSSSLSSSLSSVLVNLVVVLVSLQLSCCLQPVDSVDHPDPSSVVSNVVSVVVSVVSLCSSFLVNQLVVQVVRDPSVPSSVSSVVSSVSSVVVSCVRSVVSVLVGTDQLSSQLSSCCNPCVVVVVVVVDDSVVSSVVSSVVSD

Organism: NCBI:txid2759953